Protein AF-A0A939RZF7-F1 (afdb_monomer_lite)

Sequence (317 aa):
MSDSPASQGNGFEPFPWPPVEPTFSAWKAATFGIGAALAGALLLARDLAEGERVHALLTGLLFSCFSLIGFGLIPQRRPRGAFRYINATVMTRAERPTADSWVHLAPTRPARLPLLIAGAEATLALSALVVYIVLVLLGLAPLLNEDTGEGGYLLALVPVALLAVASGWVTALMIGRRIRGGSFGTRPSGVALGETSVTVRVPGRDIEIPWTQIKSVTARRTAVGTDLPGSVLLPRRHRGENLDLIRLALLPGGEVTSREQWLAADGYSVPRDAVYTALRWYHSHPEARWELGRVEGERRIEGWRRRALAAARPTEA

Organism: NCBI:txid1289170

pLDDT: mean 85.49, std 15.55, range [35.38, 97.88]

Foldseek 3Di:
DDDDPPCPDFLQDFQPDDPADQPDELVNLQCQLVVLQVVLVVVLVVCVVVVNNVVSVLSNLVSLLRNLVSNQSRDDDFFQDAFDWDQCPLQDDPPDDDPFGIWGFQFFDARRPSNLVSLVSLLVSLVVLLVQLVCVLVVNHDDPDPPQPNVNSVVVNVVSVVSSVVSVVVSVLNVLRNCLCDPDSHRTAGWIQALFWIWHGDVPDTDTGGLVFFPAKDKDWDFPPDDDPPDPDDDPPPRRDTFTWIKGQTHPDDPDNDRIDIDRLRRGSARSSLVSSLSHVCSVCSVCSVCGSHPNSSVSSVVSSVVSVVVPDPPPD

Secondary structure (DSSP, 8-state):
----TTSSSS-----SSPPPPPSS-HHHHHHHHHHHHHHHHHHHHHHHHTT-HHHHHHHHHHHHHHHHHHHHHSPPPPP-PPPEEEEGGGGS-TTS--S-SEEEEEEBPPPPHHHHHHHHHHHHHHHHHHHHHHHHHTTSS--S-TT--HHHHHHHHHHHHHHHHHHHHHHHHHHHHHHHTT-TTSPPPEEEE-SSEEEEEETTEEEEEEGGGEEEEEEEEEETTTS-TT-----TT-TT-EEEEEEEEE-TTSS---SEEEEETTSBSS-HHHHHHHHHHHHH-GGGGGGTTSHHHHHHHHHHHHHHHHHTS----

Radius of gyration: 24.49 Å; chains: 1; bounding box: 69×41×66 Å

Structure (mmCIF, N/CA/C/O backbone):
data_AF-A0A939RZF7-F1
#
_entry.id   AF-A0A939RZF7-F1
#
loop_
_atom_site.group_PDB
_atom_site.id
_atom_site.type_symbol
_atom_site.label_atom_id
_atom_site.label_alt_id
_atom_site.label_comp_id
_atom_site.label_asym_id
_atom_site.label_entity_id
_atom_site.label_seq_id
_atom_site.pdbx_PDB_ins_code
_atom_site.Cartn_x
_atom_site.Cartn_y
_atom_site.Cartn_z
_atom_site.occupancy
_atom_site.B_iso_or_equiv
_atom_site.auth_seq_id
_atom_site.auth_comp_id
_atom_site.auth_asym_id
_atom_site.auth_atom_id
_atom_site.pdbx_PDB_model_num
ATOM 1 N N . MET A 1 1 ? -37.451 -4.589 3.139 1.00 42.12 1 MET A N 1
ATOM 2 C CA . MET A 1 1 ? -36.128 -4.754 3.777 1.00 42.12 1 MET A CA 1
ATOM 3 C C . MET A 1 1 ? -36.267 -5.902 4.752 1.00 42.12 1 MET A C 1
ATOM 5 O O . MET A 1 1 ? -36.917 -5.737 5.769 1.00 42.12 1 MET A O 1
ATOM 9 N N . SER A 1 2 ? -35.824 -7.091 4.353 1.00 37.19 2 SER A N 1
ATOM 10 C CA . SER A 1 2 ? -35.891 -8.303 5.168 1.00 37.19 2 SER A CA 1
ATOM 11 C C . SER A 1 2 ? -34.668 -8.352 6.076 1.00 37.19 2 SER A C 1
ATOM 13 O O . SER A 1 2 ? -33.543 -8.436 5.575 1.00 37.19 2 SER A O 1
ATOM 15 N N . ASP A 1 3 ? -34.884 -8.289 7.385 1.00 39.41 3 ASP A N 1
ATOM 16 C CA . ASP A 1 3 ? -33.838 -8.508 8.377 1.00 39.41 3 ASP A CA 1
ATOM 17 C C . ASP A 1 3 ? -33.307 -9.934 8.235 1.00 39.41 3 ASP A C 1
ATOM 19 O O . ASP A 1 3 ? -34.002 -10.916 8.488 1.00 39.41 3 ASP A O 1
ATOM 23 N N . SER A 1 4 ? -32.071 -10.049 7.753 1.00 43.19 4 SER A N 1
ATOM 24 C CA . SER A 1 4 ? -31.392 -11.332 7.617 1.00 43.19 4 SER A CA 1
ATOM 25 C C . SER A 1 4 ? -31.040 -11.856 9.020 1.00 43.19 4 SER A C 1
ATOM 27 O O . SER A 1 4 ? -30.268 -11.198 9.726 1.00 43.19 4 SER A O 1
ATOM 29 N N . PRO A 1 5 ? -31.549 -13.030 9.447 1.00 45.41 5 PRO A N 1
ATOM 30 C CA . PRO A 1 5 ? -31.411 -13.553 10.814 1.00 45.41 5 PRO A CA 1
ATOM 31 C C . PRO A 1 5 ? -29.979 -13.981 11.205 1.00 45.41 5 PRO A C 1
ATOM 33 O O . PRO A 1 5 ? -29.761 -14.526 12.283 1.00 45.41 5 PRO A O 1
ATOM 36 N N . ALA A 1 6 ? -28.972 -13.713 10.369 1.00 47.44 6 ALA A N 1
ATOM 37 C CA . ALA A 1 6 ? -27.570 -14.042 10.634 1.00 47.44 6 ALA A CA 1
ATOM 38 C C . ALA A 1 6 ? -26.790 -12.957 11.417 1.00 47.44 6 ALA A C 1
ATOM 40 O O . ALA A 1 6 ? -25.614 -13.163 11.732 1.00 47.44 6 ALA A O 1
ATOM 41 N N . SER A 1 7 ? -27.395 -11.803 11.731 1.00 49.25 7 SER A N 1
ATOM 42 C CA . SER A 1 7 ? -26.676 -10.647 12.301 1.00 49.25 7 SER A CA 1
ATOM 43 C C . SER A 1 7 ? -26.609 -10.589 13.835 1.00 49.25 7 SER A C 1
ATOM 45 O O . SER A 1 7 ? -25.761 -9.876 14.368 1.00 49.25 7 SER A O 1
ATOM 47 N N . GLN A 1 8 ? -27.434 -11.337 14.575 1.00 47.41 8 GLN A N 1
ATOM 48 C CA . GLN A 1 8 ? -27.719 -10.965 15.973 1.00 47.41 8 GLN A CA 1
ATOM 49 C C . GLN A 1 8 ? -26.804 -11.566 17.063 1.00 47.41 8 GLN A C 1
ATOM 51 O O . GLN A 1 8 ? -26.891 -11.146 18.208 1.00 47.41 8 GLN A O 1
ATOM 56 N N . GLY A 1 9 ? -25.879 -12.485 16.757 1.00 58.06 9 GLY A N 1
ATOM 57 C CA . GLY A 1 9 ? -25.125 -13.184 17.819 1.00 58.06 9 GLY A CA 1
ATOM 58 C C . GLY A 1 9 ? -23.786 -12.574 18.271 1.00 58.06 9 GLY A C 1
ATOM 59 O O . GLY A 1 9 ? -23.468 -12.596 19.454 1.00 58.06 9 GLY A O 1
ATOM 60 N N . ASN A 1 10 ? -22.944 -12.078 17.350 1.00 70.62 10 ASN A N 1
ATOM 61 C CA . ASN A 1 10 ? -21.517 -11.824 17.670 1.00 70.62 10 ASN A CA 1
ATOM 62 C C . ASN A 1 10 ? -20.984 -10.475 17.155 1.00 70.62 10 ASN A C 1
ATOM 64 O O . ASN A 1 10 ? -19.773 -10.330 16.971 1.00 70.62 10 ASN A O 1
ATOM 68 N N . GLY A 1 11 ? -21.865 -9.517 16.852 1.00 85.62 11 GLY A N 1
ATOM 69 C CA . GLY A 1 11 ? -21.459 -8.155 16.484 1.00 85.62 11 GLY A CA 1
ATOM 70 C C . GLY A 1 11 ? -20.665 -8.030 15.178 1.00 85.62 11 GLY A C 1
ATOM 71 O O . GLY A 1 11 ? -19.903 -7.085 15.028 1.00 85.62 11 GLY A O 1
ATOM 72 N N . PHE A 1 12 ? -20.800 -8.987 14.250 1.00 92.00 12 PHE A N 1
ATOM 73 C CA . PHE A 1 12 ? -20.177 -8.876 12.930 1.00 92.00 12 PHE A CA 1
ATOM 74 C C . PHE A 1 12 ? -20.985 -7.928 12.044 1.00 92.00 12 PHE A C 1
ATOM 76 O O . PHE A 1 12 ? -22.164 -8.183 11.807 1.00 92.00 12 PHE A O 1
ATOM 83 N N . GLU A 1 13 ? -20.340 -6.889 11.518 1.00 92.19 13 GLU A N 1
ATOM 84 C CA . GLU A 1 13 ? -20.971 -5.902 10.646 1.00 92.19 13 GLU A CA 1
ATOM 85 C C . GLU A 1 13 ? -20.168 -5.767 9.342 1.00 92.19 13 GLU A C 1
ATOM 87 O O . GLU A 1 13 ? -19.070 -5.192 9.348 1.00 92.19 13 GLU A O 1
ATOM 92 N N . PRO A 1 14 ? -20.664 -6.319 8.216 1.00 91.81 14 PRO A N 1
ATOM 93 C CA . PRO A 1 14 ? -19.942 -6.260 6.954 1.00 91.81 14 PRO A CA 1
ATOM 94 C C . PRO A 1 14 ? -19.788 -4.813 6.484 1.00 91.81 14 PRO A C 1
ATOM 96 O O . PRO A 1 14 ? -20.586 -3.935 6.823 1.00 91.81 14 PRO A O 1
ATOM 99 N N . PHE A 1 15 ? -18.767 -4.556 5.666 1.00 91.62 15 PHE A N 1
ATOM 100 C CA . PHE A 1 15 ? -18.642 -3.254 5.029 1.00 91.62 15 PHE A CA 1
ATOM 101 C C . PHE A 1 15 ? -19.879 -3.015 4.140 1.00 91.62 15 PHE A C 1
ATOM 103 O O . PHE A 1 15 ? -20.269 -3.917 3.395 1.00 91.62 15 PHE A O 1
ATOM 110 N N . PRO A 1 16 ? -20.521 -1.832 4.193 1.00 90.62 16 PRO A N 1
ATOM 111 C CA . PRO A 1 16 ? -21.881 -1.651 3.672 1.00 90.62 16 PRO A CA 1
ATOM 112 C C . PRO A 1 16 ? -21.988 -1.699 2.146 1.00 90.62 16 PRO A C 1
ATOM 114 O O . PRO A 1 16 ? -23.091 -1.708 1.606 1.00 90.62 16 PRO A O 1
ATOM 117 N N . TRP A 1 17 ? -20.861 -1.725 1.439 1.00 87.12 17 TRP A N 1
ATOM 118 C CA . TRP A 1 17 ? -20.837 -1.822 -0.011 1.00 87.12 17 TRP A CA 1
ATOM 119 C C . TRP A 1 17 ? -20.107 -3.079 -0.472 1.00 87.12 17 TRP A C 1
ATOM 121 O O . TRP A 1 17 ? -19.157 -3.509 0.189 1.00 87.12 17 TRP A O 1
ATOM 131 N N . PRO A 1 18 ? -20.475 -3.639 -1.639 1.00 82.69 18 PRO A N 1
ATOM 132 C CA . PRO A 1 18 ? -19.692 -4.693 -2.265 1.00 82.69 18 PRO A CA 1
ATOM 133 C C . PRO A 1 18 ? -18.304 -4.168 -2.668 1.00 82.69 18 PRO A C 1
ATOM 135 O O . PRO A 1 18 ? -18.130 -2.950 -2.833 1.00 82.69 18 PRO A O 1
ATOM 138 N N . PRO A 1 19 ? -17.299 -5.054 -2.807 1.00 77.38 19 PRO A N 1
ATOM 139 C CA . PRO A 1 19 ? -15.977 -4.672 -3.290 1.00 77.38 19 PRO A CA 1
ATOM 140 C C . PRO A 1 19 ? -16.086 -3.964 -4.626 1.00 77.38 19 PRO A C 1
ATOM 142 O O . PRO A 1 19 ? -16.808 -4.432 -5.503 1.00 77.38 19 PRO A O 1
ATOM 145 N N . VAL A 1 20 ? -15.392 -2.834 -4.765 1.00 73.00 20 VAL A N 1
ATOM 146 C CA . VAL A 1 20 ? -15.320 -2.139 -6.048 1.00 73.00 20 VAL A CA 1
ATOM 147 C C . VAL A 1 20 ? -14.671 -3.090 -7.041 1.00 73.00 20 VAL A C 1
ATOM 149 O O . VAL A 1 20 ? -13.574 -3.604 -6.798 1.00 73.00 20 VAL A O 1
ATOM 152 N N . GLU A 1 21 ? -15.383 -3.373 -8.130 1.00 71.00 21 GLU A N 1
ATOM 153 C CA . GLU A 1 21 ? -14.803 -4.152 -9.208 1.00 71.00 21 GLU A CA 1
ATOM 154 C C . GLU A 1 21 ? -13.593 -3.395 -9.755 1.00 71.00 21 GLU A C 1
ATOM 156 O O . GLU A 1 21 ? -13.658 -2.181 -9.965 1.00 71.00 21 GLU A O 1
ATOM 161 N N . PRO A 1 22 ? -12.460 -4.081 -9.943 1.00 68.50 22 PRO A N 1
ATOM 162 C CA . PRO A 1 22 ? -11.272 -3.438 -10.467 1.00 68.50 22 PRO A CA 1
ATOM 163 C C . PRO A 1 22 ? -11.578 -2.845 -11.847 1.00 68.50 22 PRO A C 1
ATOM 165 O O . PRO A 1 22 ? -12.074 -3.543 -12.731 1.00 68.50 22 PRO A O 1
ATOM 168 N N . THR A 1 23 ? -11.228 -1.571 -12.042 1.00 67.19 23 THR A N 1
ATOM 169 C CA . THR A 1 23 ? -11.356 -0.852 -13.325 1.00 67.19 23 THR A CA 1
ATOM 170 C C . THR A 1 23 ? -10.669 -1.603 -14.466 1.00 67.19 23 THR A C 1
ATOM 172 O O . THR A 1 23 ? -11.170 -1.657 -15.591 1.00 67.19 23 THR A O 1
ATOM 175 N N . PHE A 1 24 ? -9.550 -2.256 -14.152 1.00 71.38 24 PHE A N 1
ATOM 176 C CA . PHE A 1 24 ? -8.865 -3.186 -15.034 1.00 71.38 24 PHE A CA 1
ATOM 177 C C . PHE A 1 24 ? -9.242 -4.632 -14.699 1.00 71.38 24 PHE A C 1
ATOM 179 O O . PHE A 1 24 ? -8.790 -5.206 -13.707 1.00 71.38 24 PHE A O 1
ATOM 186 N N . SER A 1 25 ? -10.047 -5.257 -15.559 1.00 85.19 25 SER A N 1
ATOM 187 C CA . SER A 1 25 ? -10.322 -6.691 -15.454 1.00 85.19 25 SER A CA 1
ATOM 188 C C . SER A 1 25 ? -9.017 -7.493 -15.523 1.00 85.19 25 SER A C 1
ATOM 190 O O . SER A 1 25 ? -8.136 -7.166 -16.323 1.00 85.19 25 SER A O 1
ATOM 192 N N . ALA A 1 26 ? -8.923 -8.576 -14.749 1.00 87.44 26 ALA A N 1
ATOM 193 C CA . ALA A 1 26 ? -7.730 -9.424 -14.698 1.00 87.44 26 ALA A CA 1
ATOM 194 C C . ALA A 1 26 ? -7.281 -9.919 -16.080 1.00 87.44 26 ALA A C 1
ATOM 196 O O . ALA A 1 26 ? -6.085 -9.931 -16.358 1.00 87.44 26 ALA A O 1
ATOM 197 N N . TRP A 1 27 ? -8.234 -10.263 -16.953 1.00 90.69 27 TRP A N 1
ATOM 198 C CA . TRP A 1 27 ? -7.927 -10.719 -18.304 1.00 90.69 27 TRP A CA 1
ATOM 199 C C . TRP A 1 27 ? -7.288 -9.609 -19.146 1.00 90.69 27 TRP A C 1
ATOM 201 O O . TRP A 1 27 ? -6.248 -9.866 -19.728 1.00 90.69 27 TRP A O 1
ATOM 211 N N . LYS A 1 28 ? -7.810 -8.369 -19.130 1.00 91.81 28 LYS A N 1
ATOM 212 C CA . LYS A 1 28 ? -7.203 -7.226 -19.850 1.00 91.81 28 LYS A CA 1
ATOM 213 C C . LYS A 1 28 ? -5.772 -6.948 -19.395 1.00 91.81 28 LYS A C 1
ATOM 215 O O . LYS A 1 28 ? -4.898 -6.706 -20.220 1.00 91.81 28 LYS A O 1
ATOM 220 N N . ALA A 1 29 ? -5.535 -6.977 -18.082 1.00 91.00 29 ALA A N 1
ATOM 221 C CA . ALA A 1 29 ? -4.201 -6.782 -17.513 1.00 91.00 29 ALA A CA 1
ATOM 222 C C . ALA A 1 29 ? -3.238 -7.897 -17.957 1.00 91.00 29 ALA A C 1
ATOM 224 O O . ALA A 1 29 ? -2.112 -7.620 -18.367 1.00 91.00 29 ALA A O 1
ATOM 225 N N . ALA A 1 30 ? -3.704 -9.150 -17.934 1.00 93.31 30 ALA A N 1
ATOM 226 C CA . ALA A 1 30 ? -2.929 -10.301 -18.379 1.00 93.31 30 ALA A CA 1
ATOM 227 C C . ALA A 1 30 ? -2.656 -10.273 -19.890 1.00 93.31 30 ALA A C 1
ATOM 229 O O . ALA A 1 30 ? -1.515 -10.469 -20.291 1.00 93.31 30 ALA A O 1
ATOM 230 N N . THR A 1 31 ? -3.654 -9.980 -20.730 1.00 95.19 31 THR A N 1
ATOM 231 C CA . THR A 1 31 ? -3.477 -9.885 -22.187 1.00 95.19 31 THR A CA 1
ATOM 232 C C . THR A 1 31 ? -2.539 -8.748 -22.562 1.00 95.19 31 THR A C 1
ATOM 234 O O . THR A 1 31 ? -1.723 -8.921 -23.458 1.00 95.19 31 THR A O 1
ATOM 237 N N . PHE A 1 32 ? -2.607 -7.611 -21.861 1.00 95.31 32 PHE A N 1
ATOM 238 C CA . PHE A 1 32 ? -1.656 -6.517 -22.052 1.00 95.31 32 PHE A CA 1
ATOM 239 C C . PHE A 1 32 ? -0.234 -6.942 -21.669 1.00 95.31 32 PHE A C 1
ATOM 241 O O . PHE A 1 32 ? 0.685 -6.761 -22.462 1.00 95.31 32 PHE A O 1
ATOM 248 N N . GLY A 1 33 ? -0.056 -7.566 -20.497 1.00 94.94 33 GLY A N 1
ATOM 249 C CA . GLY A 1 33 ? 1.253 -8.043 -20.047 1.00 94.94 33 GLY A CA 1
ATOM 250 C C . GLY A 1 33 ? 1.871 -9.079 -20.995 1.00 94.94 33 GLY A C 1
ATOM 251 O O . GLY A 1 33 ? 3.017 -8.939 -21.412 1.00 94.94 33 GLY A O 1
ATOM 252 N N . ILE A 1 34 ? 1.083 -10.079 -21.402 1.00 97.31 34 ILE A N 1
ATOM 253 C CA . ILE A 1 34 ? 1.494 -11.118 -22.359 1.00 97.31 34 ILE A CA 1
ATOM 254 C C . ILE A 1 34 ? 1.791 -10.506 -23.731 1.00 97.31 34 ILE A C 1
ATOM 256 O O . ILE A 1 34 ? 2.821 -10.815 -24.322 1.00 97.31 34 ILE A O 1
ATOM 260 N N . GLY A 1 35 ? 0.922 -9.623 -24.228 1.00 97.25 35 GLY A N 1
ATOM 261 C CA . GLY A 1 35 ? 1.113 -8.950 -25.511 1.00 97.25 35 GLY A CA 1
ATOM 262 C C . GLY A 1 35 ? 2.397 -8.122 -25.545 1.00 97.25 35 GLY A C 1
ATOM 263 O O . GLY A 1 35 ? 3.166 -8.239 -26.494 1.00 97.25 35 GLY A O 1
ATOM 264 N N . ALA A 1 36 ? 2.675 -7.357 -24.484 1.00 95.81 36 ALA A N 1
ATOM 265 C CA . ALA A 1 36 ? 3.922 -6.608 -24.347 1.00 95.81 36 ALA A CA 1
ATOM 266 C C . ALA A 1 36 ? 5.146 -7.537 -24.310 1.00 95.81 36 ALA A C 1
ATOM 268 O O . ALA A 1 36 ? 6.127 -7.276 -24.999 1.00 95.81 36 ALA A O 1
ATOM 269 N N . ALA A 1 37 ? 5.079 -8.652 -23.576 1.00 96.81 37 ALA A N 1
ATOM 270 C CA . ALA A 1 37 ? 6.169 -9.626 -23.528 1.00 96.81 37 ALA A CA 1
ATOM 271 C C . ALA A 1 37 ? 6.457 -10.260 -24.901 1.00 96.81 37 ALA A C 1
ATOM 273 O O . ALA A 1 37 ? 7.616 -10.369 -25.294 1.00 96.81 37 ALA A O 1
ATOM 274 N N . LEU A 1 38 ? 5.413 -10.654 -25.639 1.00 97.81 38 LEU A N 1
ATOM 275 C CA . LEU A 1 38 ? 5.549 -11.255 -26.969 1.00 97.81 38 LEU A CA 1
ATOM 276 C C . LEU A 1 38 ? 6.084 -10.252 -27.996 1.00 97.81 38 LEU A C 1
ATOM 278 O O . LEU A 1 38 ? 7.000 -10.583 -28.744 1.00 97.81 38 LEU A O 1
ATOM 282 N N . ALA A 1 39 ? 5.553 -9.026 -28.006 1.00 97.00 39 ALA A N 1
ATOM 283 C CA . ALA A 1 39 ? 6.045 -7.960 -28.875 1.00 97.00 39 ALA A CA 1
ATOM 284 C C . ALA A 1 39 ? 7.517 -7.636 -28.580 1.00 97.00 39 ALA A C 1
ATOM 286 O O . ALA A 1 39 ? 8.326 -7.569 -29.502 1.00 97.00 39 ALA A O 1
ATOM 287 N N . GLY A 1 40 ? 7.876 -7.529 -27.298 1.00 95.88 40 GLY A N 1
ATOM 288 C CA . GLY A 1 40 ? 9.255 -7.324 -26.865 1.00 95.88 40 GLY A CA 1
ATOM 289 C C . GLY A 1 40 ? 10.190 -8.440 -27.309 1.00 95.88 40 GLY A C 1
ATOM 290 O O . GLY A 1 40 ? 11.254 -8.152 -27.837 1.00 95.88 40 GLY A O 1
ATOM 291 N N . ALA A 1 41 ? 9.789 -9.704 -27.154 1.00 96.88 41 ALA A N 1
ATOM 292 C CA . ALA A 1 41 ? 10.599 -10.846 -27.578 1.00 96.88 41 ALA A CA 1
ATOM 293 C C . ALA A 1 41 ? 10.832 -10.871 -29.099 1.00 96.88 41 ALA A C 1
ATOM 295 O O . ALA A 1 41 ? 11.942 -11.158 -29.541 1.00 96.88 41 ALA A O 1
ATOM 296 N N . LEU A 1 42 ? 9.803 -10.549 -29.892 1.00 97.75 42 LEU A N 1
ATOM 297 C CA . LEU A 1 42 ? 9.899 -10.491 -31.353 1.00 97.75 42 LEU A CA 1
ATOM 298 C C . LEU A 1 42 ? 10.823 -9.363 -31.823 1.00 97.75 42 LEU A C 1
ATOM 300 O O . LEU A 1 42 ? 11.686 -9.601 -32.664 1.00 97.75 42 LEU A O 1
ATOM 304 N N . LEU A 1 43 ? 10.660 -8.156 -31.274 1.00 96.12 43 LEU A N 1
ATOM 305 C CA . LEU A 1 43 ? 11.491 -7.007 -31.638 1.00 96.12 43 LEU A CA 1
ATOM 306 C C . LEU A 1 43 ? 12.934 -7.188 -31.154 1.00 96.12 43 LEU A C 1
ATOM 308 O O . LEU A 1 43 ? 13.854 -7.021 -31.939 1.00 96.12 43 LEU A O 1
ATOM 312 N N . LEU A 1 44 ? 13.139 -7.669 -29.925 1.00 95.56 44 LEU A N 1
ATOM 313 C CA . LEU A 1 44 ? 14.464 -8.021 -29.408 1.00 95.56 44 LEU A CA 1
ATOM 314 C C . LEU A 1 44 ? 15.189 -9.016 -30.328 1.00 95.56 44 LEU A C 1
ATOM 316 O O . LEU A 1 44 ? 16.366 -8.837 -30.626 1.00 95.56 44 LEU A O 1
ATOM 320 N N . ALA A 1 45 ? 14.504 -10.076 -30.772 1.00 96.31 45 ALA A N 1
ATOM 321 C CA . ALA A 1 45 ? 15.089 -11.072 -31.668 1.00 96.31 45 ALA A CA 1
ATOM 322 C C . ALA A 1 45 ? 15.444 -10.481 -33.039 1.00 96.31 45 ALA A C 1
ATOM 324 O O . ALA A 1 45 ? 16.488 -10.824 -33.594 1.00 96.31 45 ALA A O 1
ATOM 325 N N . ARG A 1 46 ? 14.600 -9.583 -33.562 1.00 97.06 46 ARG A N 1
ATOM 326 C CA . ARG A 1 46 ? 14.862 -8.848 -34.800 1.00 97.06 46 ARG A CA 1
ATOM 327 C C . ARG A 1 46 ? 16.102 -7.960 -34.666 1.00 97.06 46 ARG A C 1
ATOM 329 O O . ARG A 1 46 ? 17.028 -8.120 -35.453 1.00 97.06 46 ARG A O 1
ATOM 336 N N . ASP A 1 47 ? 16.152 -7.111 -33.646 1.00 94.44 47 ASP A N 1
ATOM 337 C CA . ASP A 1 47 ? 17.256 -6.174 -33.411 1.00 94.44 47 ASP A CA 1
ATOM 338 C C . ASP A 1 47 ? 18.586 -6.928 -33.210 1.00 94.44 47 ASP A C 1
ATOM 340 O O . ASP A 1 47 ? 19.636 -6.540 -33.723 1.00 94.44 47 ASP A O 1
ATOM 344 N N . LEU A 1 48 ? 18.551 -8.069 -32.507 1.00 95.19 48 LEU A N 1
ATOM 345 C CA . LEU A 1 48 ? 19.719 -8.942 -32.355 1.00 95.19 48 LEU A CA 1
ATOM 346 C C . LEU A 1 48 ? 20.162 -9.576 -33.680 1.00 95.19 48 LEU A C 1
ATOM 348 O O . LEU A 1 48 ? 21.367 -9.717 -33.895 1.00 95.19 48 LEU A O 1
ATOM 352 N N . ALA A 1 49 ? 19.223 -9.958 -34.550 1.00 96.38 49 ALA A N 1
ATOM 353 C CA . ALA A 1 49 ? 19.527 -10.511 -35.869 1.00 96.38 49 ALA A CA 1
ATOM 354 C C . ALA A 1 49 ? 20.130 -9.458 -36.816 1.00 96.38 49 ALA A C 1
ATOM 356 O O . ALA A 1 49 ? 20.984 -9.794 -37.633 1.00 96.38 49 ALA A O 1
ATOM 357 N N . GLU A 1 50 ? 19.735 -8.192 -36.663 1.00 94.88 50 GLU A N 1
ATOM 358 C CA . GLU A 1 50 ? 20.288 -7.036 -37.383 1.00 94.88 50 GLU A CA 1
ATOM 359 C C . GLU A 1 50 ? 21.636 -6.562 -36.786 1.00 94.88 50 GLU A C 1
ATOM 361 O O . GLU A 1 50 ? 22.337 -5.745 -37.377 1.00 94.88 50 GLU A O 1
ATOM 366 N N . GLY A 1 51 ? 22.061 -7.126 -35.646 1.00 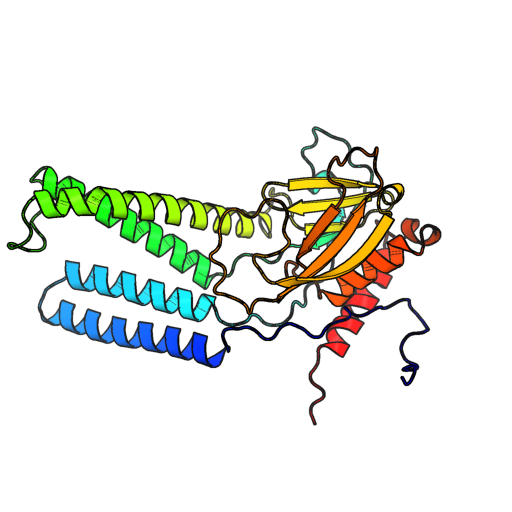92.19 51 GLY A N 1
ATOM 367 C CA . GLY A 1 51 ? 23.320 -6.790 -34.970 1.00 92.19 51 GLY A CA 1
ATOM 368 C C . GLY A 1 51 ? 23.240 -5.551 -34.070 1.00 92.19 51 GLY A C 1
ATOM 369 O O . GLY A 1 51 ? 24.239 -5.171 -33.451 1.00 92.19 51 GLY A O 1
ATOM 370 N N . GLU A 1 52 ? 22.056 -4.959 -33.920 1.00 90.50 52 GLU A N 1
ATOM 371 C CA . GLU A 1 52 ? 21.790 -3.734 -33.167 1.00 90.50 52 GLU A CA 1
ATOM 372 C C . GLU A 1 52 ? 21.653 -3.996 -31.658 1.00 90.50 52 GLU A C 1
ATOM 374 O O . GLU A 1 52 ? 20.610 -3.798 -31.037 1.00 90.50 52 GLU A O 1
ATOM 379 N N . ARG A 1 53 ? 22.734 -4.448 -31.015 1.00 89.62 53 ARG A N 1
ATOM 380 C CA . ARG A 1 53 ? 22.708 -4.900 -29.606 1.00 89.62 53 ARG A CA 1
ATOM 381 C C . ARG A 1 53 ? 22.182 -3.855 -28.614 1.00 89.62 53 ARG A C 1
ATOM 383 O O . ARG A 1 53 ? 21.543 -4.220 -27.630 1.00 89.62 53 ARG A O 1
ATOM 390 N N . VAL A 1 54 ? 22.478 -2.574 -28.843 1.00 84.69 54 VAL A N 1
ATOM 391 C CA . VAL A 1 54 ? 22.018 -1.478 -27.972 1.00 84.69 54 VAL A CA 1
ATOM 392 C C . VAL A 1 54 ? 20.518 -1.253 -28.143 1.00 84.69 54 VAL A C 1
ATOM 394 O O . VAL A 1 54 ? 19.814 -1.139 -27.140 1.00 84.69 54 VAL A O 1
ATOM 397 N N . HIS A 1 55 ? 20.026 -1.244 -29.388 1.00 83.56 55 HIS A N 1
ATOM 398 C CA . HIS A 1 55 ? 18.599 -1.115 -29.675 1.00 83.56 55 HIS A CA 1
ATOM 399 C C . HIS A 1 55 ? 17.827 -2.291 -29.074 1.00 83.56 55 HIS A C 1
ATOM 401 O O . HIS A 1 55 ? 16.921 -2.080 -28.271 1.00 83.56 55 HIS A O 1
ATOM 407 N N . ALA A 1 56 ? 18.319 -3.511 -29.305 1.00 89.19 56 ALA A N 1
ATOM 408 C CA . ALA A 1 56 ? 17.787 -4.734 -28.722 1.00 89.19 56 ALA A CA 1
ATOM 409 C C . ALA A 1 56 ? 17.637 -4.629 -27.193 1.00 89.19 56 ALA A C 1
ATOM 411 O O . ALA A 1 56 ? 16.566 -4.891 -26.645 1.00 89.19 56 ALA A O 1
ATOM 412 N N . LEU A 1 57 ? 18.689 -4.204 -26.482 1.00 90.31 57 LEU A N 1
ATOM 413 C CA . LEU A 1 57 ? 18.652 -4.068 -25.024 1.00 90.31 57 LEU A CA 1
ATOM 414 C C . LEU A 1 57 ? 17.584 -3.063 -24.559 1.00 90.31 57 LEU A C 1
ATOM 416 O O . LEU A 1 57 ? 16.836 -3.360 -23.627 1.00 90.31 57 LEU A O 1
ATOM 420 N N . LEU A 1 58 ? 17.503 -1.893 -25.200 1.00 88.44 58 LEU A N 1
ATOM 421 C CA . LEU A 1 58 ? 16.522 -0.857 -24.861 1.00 88.44 58 LEU A CA 1
ATOM 422 C C . LEU A 1 58 ? 15.088 -1.325 -25.133 1.00 88.44 58 LEU A C 1
ATOM 424 O O . LEU A 1 58 ? 14.219 -1.164 -24.273 1.00 88.44 58 LEU A O 1
ATOM 428 N N . THR A 1 59 ? 14.859 -1.954 -26.286 1.00 89.75 59 THR A N 1
ATOM 429 C CA . THR A 1 59 ? 13.586 -2.575 -26.659 1.00 89.75 59 THR A CA 1
ATOM 430 C C . THR A 1 59 ? 13.184 -3.622 -25.622 1.00 89.75 59 THR A C 1
ATOM 432 O O . THR A 1 59 ? 12.080 -3.571 -25.075 1.00 89.75 59 THR A O 1
ATOM 435 N N . GLY A 1 60 ? 14.103 -4.527 -25.278 1.00 93.25 60 GLY A N 1
ATOM 436 C CA . GLY A 1 60 ? 13.894 -5.559 -24.267 1.00 93.25 60 GLY A CA 1
ATOM 437 C C . GLY A 1 60 ? 13.447 -4.980 -22.925 1.00 93.25 60 GLY A C 1
ATOM 438 O O . GLY A 1 60 ? 12.399 -5.384 -22.426 1.00 93.25 60 GLY A O 1
ATOM 439 N N . LEU A 1 61 ? 14.194 -4.002 -22.393 1.00 93.25 61 LEU A N 1
ATOM 440 C CA . LEU A 1 61 ? 13.916 -3.330 -21.112 1.00 93.25 61 LEU A CA 1
ATOM 441 C C . LEU A 1 61 ? 12.582 -2.563 -21.101 1.00 93.25 61 LEU A C 1
ATOM 443 O O . LEU A 1 61 ? 11.886 -2.497 -20.085 1.00 93.25 61 LEU A O 1
ATOM 447 N N . LEU A 1 62 ? 12.211 -1.945 -22.223 1.00 92.62 62 LEU A N 1
ATOM 448 C CA . LEU A 1 62 ? 10.953 -1.213 -22.330 1.00 92.62 62 LEU A CA 1
ATOM 449 C C . LEU A 1 62 ? 9.754 -2.170 -22.280 1.00 92.62 62 LEU A C 1
ATOM 451 O O . LEU A 1 62 ? 8.801 -1.955 -21.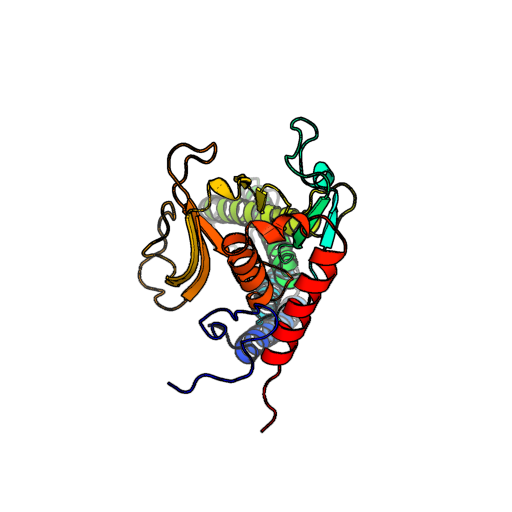524 1.00 92.62 62 LEU A O 1
ATOM 455 N N . PHE A 1 63 ? 9.798 -3.242 -23.073 1.00 95.81 63 PHE A N 1
ATOM 456 C CA . PHE A 1 63 ? 8.700 -4.201 -23.154 1.00 95.81 63 PHE A CA 1
ATOM 457 C C . PHE A 1 63 ? 8.599 -5.106 -21.921 1.00 95.81 63 PHE A C 1
ATOM 459 O O . PHE A 1 63 ? 7.481 -5.447 -21.522 1.00 95.81 63 PHE A O 1
ATOM 466 N N . SER A 1 64 ? 9.713 -5.450 -21.267 1.00 96.06 64 SER A N 1
ATOM 467 C CA . SER A 1 64 ? 9.694 -6.105 -19.951 1.00 96.06 64 SER A CA 1
ATOM 468 C C . SER A 1 64 ? 9.037 -5.208 -18.900 1.00 96.06 64 SER A C 1
ATOM 470 O O . SER A 1 64 ? 8.156 -5.679 -18.177 1.00 96.06 64 SER A O 1
ATOM 472 N N . CYS A 1 65 ? 9.353 -3.909 -18.879 1.00 94.75 65 CYS A N 1
ATOM 473 C CA . CYS A 1 65 ? 8.717 -2.952 -17.979 1.00 94.75 65 CYS A CA 1
ATOM 474 C C . CYS A 1 65 ? 7.198 -2.875 -18.218 1.00 94.75 65 CYS A C 1
ATOM 476 O O . CYS A 1 65 ? 6.414 -3.036 -17.277 1.00 94.75 65 CYS A O 1
ATOM 478 N N . PHE A 1 66 ? 6.747 -2.730 -19.472 1.00 94.56 66 PHE A N 1
ATOM 479 C CA . PHE A 1 66 ? 5.313 -2.744 -19.796 1.00 94.56 66 PHE A CA 1
ATOM 480 C C . PHE A 1 66 ? 4.634 -4.065 -19.431 1.00 94.56 66 PHE A C 1
ATOM 482 O O . PHE A 1 66 ? 3.532 -4.060 -18.873 1.00 94.56 66 PHE A O 1
ATOM 489 N N . SER A 1 67 ? 5.299 -5.190 -19.685 1.00 96.31 67 SER A N 1
ATOM 490 C CA . SER A 1 67 ? 4.820 -6.516 -19.303 1.00 96.31 67 SER A CA 1
ATOM 491 C C . SER A 1 67 ? 4.606 -6.620 -17.789 1.00 96.31 67 SER A C 1
ATOM 493 O O . SER A 1 67 ? 3.514 -6.967 -17.324 1.00 96.31 67 SER A O 1
ATOM 495 N N . LEU A 1 68 ? 5.607 -6.224 -16.999 1.00 95.69 68 LEU A N 1
ATOM 496 C CA . LEU A 1 68 ? 5.554 -6.229 -15.539 1.00 95.69 68 LEU A CA 1
ATOM 497 C C . LEU A 1 68 ? 4.523 -5.245 -14.977 1.00 95.69 68 LEU A C 1
ATOM 499 O O . LEU A 1 68 ? 3.879 -5.562 -13.972 1.00 95.69 68 LEU A O 1
ATOM 503 N N . ILE A 1 69 ? 4.314 -4.092 -15.620 1.00 93.00 69 ILE A N 1
ATOM 504 C CA . ILE A 1 69 ? 3.208 -3.179 -15.298 1.00 93.00 69 ILE A CA 1
ATOM 505 C C . ILE A 1 69 ? 1.873 -3.889 -15.534 1.00 93.00 69 ILE A C 1
ATOM 507 O O . ILE A 1 69 ? 1.040 -3.915 -14.629 1.00 93.00 69 ILE A O 1
ATOM 511 N N . GLY A 1 70 ? 1.691 -4.539 -16.686 1.00 92.06 70 GLY A N 1
ATOM 512 C CA . GLY A 1 70 ? 0.497 -5.324 -17.005 1.00 92.06 70 GLY A CA 1
ATOM 513 C C . GLY A 1 70 ? 0.177 -6.377 -15.948 1.00 92.06 70 GLY A C 1
ATOM 514 O O . GLY A 1 70 ? -0.897 -6.358 -15.343 1.00 92.06 70 GLY A O 1
ATOM 515 N N . PHE A 1 71 ? 1.143 -7.241 -15.630 1.00 92.44 71 PHE A N 1
ATOM 516 C CA . PHE A 1 71 ? 0.996 -8.234 -14.559 1.00 92.44 71 PHE A CA 1
ATOM 517 C C . PHE A 1 71 ? 0.798 -7.593 -13.184 1.00 92.44 71 PHE A C 1
ATOM 519 O O . PHE A 1 71 ? 0.054 -8.095 -12.340 1.00 92.44 71 PHE A O 1
ATOM 526 N N . GLY A 1 72 ? 1.446 -6.457 -12.956 1.00 89.50 72 GLY A N 1
ATOM 527 C CA . GLY A 1 72 ? 1.324 -5.661 -11.753 1.00 89.50 72 GLY A CA 1
ATOM 528 C C . GLY A 1 72 ? -0.066 -5.066 -11.554 1.00 89.50 72 GLY A C 1
ATOM 529 O O . GLY A 1 72 ? -0.482 -4.904 -10.407 1.00 89.50 72 GLY A O 1
ATOM 530 N N . LEU A 1 73 ? -0.809 -4.798 -12.628 1.00 89.44 73 LEU A N 1
ATOM 531 C CA . LEU A 1 73 ? -2.176 -4.276 -12.592 1.00 89.44 73 LEU A CA 1
ATOM 532 C C . LEU A 1 73 ? -3.233 -5.357 -12.348 1.00 89.44 73 LEU A C 1
ATOM 534 O O . LEU A 1 73 ? -4.340 -5.008 -11.934 1.00 89.44 73 LEU A O 1
ATOM 538 N N . ILE A 1 74 ? -2.896 -6.648 -12.490 1.00 88.44 74 ILE A N 1
ATOM 539 C CA . ILE A 1 74 ? -3.833 -7.750 -12.231 1.00 88.44 74 ILE A CA 1
ATOM 540 C C . ILE A 1 74 ? -4.463 -7.585 -10.835 1.00 88.44 74 ILE A C 1
ATOM 542 O O . ILE A 1 74 ? -3.742 -7.474 -9.832 1.00 88.44 74 ILE A O 1
ATOM 546 N N . PRO A 1 75 ? -5.807 -7.567 -10.741 1.00 82.19 75 PRO A N 1
ATOM 547 C CA . PRO A 1 75 ? -6.513 -7.463 -9.476 1.00 82.19 75 PRO A CA 1
ATOM 548 C C . PRO A 1 75 ? -6.061 -8.565 -8.535 1.00 82.19 75 PRO A C 1
ATOM 550 O O . PRO A 1 75 ? -6.114 -9.756 -8.850 1.00 82.19 75 PRO A O 1
ATOM 553 N N . GLN A 1 76 ? -5.585 -8.176 -7.359 1.00 77.38 76 GLN A N 1
ATOM 554 C CA . GLN A 1 76 ? -5.131 -9.172 -6.412 1.00 77.38 76 GLN A CA 1
ATOM 555 C C . GLN A 1 76 ? -6.328 -9.879 -5.785 1.00 77.38 76 GLN A C 1
ATOM 557 O O . GLN A 1 76 ? -7.364 -9.270 -5.515 1.00 77.38 76 GLN A O 1
ATOM 562 N N . ARG A 1 77 ? -6.139 -11.161 -5.460 1.00 80.00 77 ARG A N 1
ATOM 563 C CA . ARG A 1 77 ? -7.105 -11.919 -4.662 1.00 80.00 77 ARG A CA 1
ATOM 564 C C . ARG A 1 77 ? -7.465 -11.138 -3.395 1.00 80.00 77 ARG A C 1
ATOM 566 O O . ARG A 1 77 ? -6.605 -10.449 -2.822 1.00 80.00 77 ARG A O 1
ATOM 573 N N . ARG A 1 78 ? -8.727 -11.269 -2.973 1.00 82.50 78 ARG A N 1
ATOM 574 C CA . ARG A 1 78 ? -9.240 -10.672 -1.734 1.00 82.50 78 ARG A CA 1
ATOM 575 C C . ARG A 1 78 ? -8.282 -10.985 -0.572 1.00 82.50 78 ARG A C 1
ATOM 577 O O . ARG A 1 78 ? -7.760 -12.105 -0.526 1.00 82.50 78 ARG A O 1
ATOM 584 N N . PRO A 1 79 ? -7.998 -10.016 0.314 1.00 87.19 79 PRO A N 1
ATOM 585 C CA . PRO A 1 79 ? -7.106 -10.230 1.447 1.00 87.19 79 PRO A CA 1
ATOM 586 C C . PRO A 1 79 ? -7.589 -11.401 2.313 1.00 87.19 79 PRO A C 1
ATOM 588 O O . PRO A 1 79 ? -8.786 -11.576 2.526 1.00 87.19 79 PRO A O 1
ATOM 591 N N . ARG A 1 80 ? -6.646 -12.230 2.777 1.00 90.75 80 ARG A N 1
ATOM 592 C CA . ARG A 1 80 ? -6.910 -13.409 3.627 1.00 90.75 80 ARG A CA 1
ATOM 593 C C . ARG A 1 80 ? -6.064 -13.449 4.897 1.00 90.75 80 ARG A C 1
ATOM 595 O O . ARG A 1 80 ? -6.181 -14.400 5.667 1.00 90.75 80 ARG A O 1
ATOM 602 N N . GLY A 1 81 ? -5.210 -12.449 5.094 1.00 92.38 81 GLY A N 1
ATOM 603 C CA . GLY A 1 81 ? -4.340 -12.348 6.258 1.00 92.38 81 GLY A CA 1
ATOM 604 C C . GLY A 1 81 ? -5.138 -12.209 7.549 1.00 92.38 81 GLY A C 1
ATOM 605 O O . GLY A 1 81 ? -6.314 -11.841 7.531 1.00 92.38 81 GLY A O 1
ATOM 606 N N . ALA A 1 82 ? -4.488 -12.534 8.660 1.00 94.81 82 ALA A N 1
ATOM 607 C CA . ALA A 1 82 ? -5.027 -12.368 10.001 1.00 94.81 82 ALA A CA 1
ATOM 608 C C . ALA A 1 82 ? -4.501 -11.086 10.649 1.00 94.81 82 ALA A C 1
ATOM 610 O O . ALA A 1 82 ? -3.491 -10.520 10.215 1.00 94.81 82 ALA A O 1
ATOM 611 N N . PHE A 1 83 ? -5.197 -10.636 11.689 1.00 95.94 83 PHE A N 1
ATOM 612 C CA . PHE A 1 83 ? -4.629 -9.645 12.590 1.00 95.94 83 PHE A CA 1
ATOM 613 C C . PHE A 1 83 ? -3.423 -10.268 13.291 1.00 95.94 83 PHE A C 1
ATOM 615 O O . PHE A 1 83 ? -3.426 -11.452 13.618 1.00 95.94 83 PHE A O 1
ATOM 622 N N . ARG A 1 84 ? -2.373 -9.479 13.494 1.00 94.75 84 ARG A N 1
ATOM 623 C CA . ARG A 1 84 ? -1.172 -9.906 14.205 1.00 94.75 84 ARG A CA 1
ATOM 624 C C . ARG A 1 84 ? -1.256 -9.402 15.634 1.00 94.75 84 ARG A C 1
ATOM 626 O O . ARG A 1 84 ? -1.333 -8.194 15.839 1.00 94.75 84 ARG A O 1
ATOM 633 N N . TYR A 1 85 ? -1.213 -10.311 16.595 1.00 95.19 85 TYR A N 1
ATOM 634 C CA . TYR A 1 85 ? -1.055 -9.961 17.997 1.00 95.19 85 TYR A CA 1
ATOM 635 C C . TYR A 1 85 ? 0.416 -9.624 18.271 1.00 95.19 85 TYR A C 1
ATOM 637 O O . TYR A 1 85 ? 1.288 -10.480 18.114 1.00 95.19 85 TYR A O 1
ATOM 645 N N . ILE A 1 86 ? 0.714 -8.356 18.564 1.00 93.25 86 ILE A N 1
ATOM 646 C CA . ILE A 1 86 ? 2.090 -7.862 18.719 1.00 93.25 86 ILE A CA 1
ATOM 647 C C . ILE A 1 86 ? 2.211 -6.910 19.905 1.00 93.25 86 ILE A C 1
ATOM 649 O O . ILE A 1 86 ? 1.252 -6.236 20.276 1.00 93.25 86 ILE A O 1
ATOM 653 N N . ASN A 1 87 ? 3.414 -6.819 20.469 1.00 93.12 87 ASN A N 1
ATOM 654 C CA . ASN A 1 87 ? 3.723 -5.810 21.474 1.00 93.12 87 ASN A CA 1
ATOM 655 C C . ASN A 1 87 ? 3.759 -4.422 20.813 1.00 93.12 87 ASN A C 1
ATOM 657 O O . ASN A 1 87 ? 4.412 -4.246 19.785 1.00 93.12 87 ASN A O 1
ATOM 661 N N . ALA A 1 88 ? 3.076 -3.435 21.386 1.00 90.62 88 ALA A N 1
ATOM 662 C CA . ALA A 1 88 ? 2.944 -2.106 20.792 1.00 90.62 88 ALA A CA 1
ATOM 663 C C . ALA A 1 88 ? 4.289 -1.367 20.662 1.00 90.62 88 ALA A C 1
ATOM 665 O O . ALA A 1 88 ? 4.466 -0.571 19.737 1.00 90.62 88 ALA A O 1
ATOM 666 N N . THR A 1 89 ? 5.267 -1.671 21.523 1.00 88.12 89 THR A N 1
ATOM 667 C CA . THR A 1 89 ? 6.609 -1.058 21.487 1.00 88.12 89 THR A CA 1
ATOM 668 C C . THR A 1 89 ? 7.353 -1.337 20.182 1.00 88.12 89 THR A C 1
ATOM 670 O O . THR A 1 89 ? 8.109 -0.491 19.712 1.00 88.12 89 THR A O 1
ATOM 673 N N . VAL A 1 90 ? 7.089 -2.472 19.515 1.00 87.38 90 VAL A N 1
ATOM 674 C CA . VAL A 1 90 ? 7.698 -2.777 18.203 1.00 87.38 90 VAL A CA 1
ATOM 675 C C . VAL A 1 90 ? 7.179 -1.860 17.098 1.00 87.38 90 VAL A C 1
ATOM 677 O O . VAL A 1 90 ? 7.733 -1.806 15.997 1.00 87.38 90 VAL A O 1
ATOM 680 N N . MET A 1 91 ? 6.084 -1.157 17.374 1.00 83.75 91 MET A N 1
ATOM 681 C CA . MET A 1 91 ? 5.486 -0.230 16.447 1.00 83.75 91 MET A CA 1
ATOM 682 C C . MET A 1 91 ? 6.037 1.203 16.625 1.00 83.75 91 MET A C 1
ATOM 684 O O . MET A 1 91 ? 6.017 1.945 15.643 1.00 83.75 91 MET A O 1
ATOM 688 N N . THR A 1 92 ? 6.538 1.615 17.803 1.00 79.44 92 THR A N 1
ATOM 689 C CA . THR A 1 92 ? 7.041 2.985 18.082 1.00 79.44 92 THR A CA 1
ATOM 690 C C . THR A 1 92 ? 8.556 3.147 17.864 1.00 79.44 92 THR A C 1
ATOM 692 O O . THR A 1 92 ? 9.307 2.188 17.696 1.00 79.44 92 THR A O 1
ATOM 695 N N . ARG A 1 93 ? 9.040 4.403 17.846 1.00 69.50 93 ARG A N 1
ATOM 696 C CA . ARG A 1 93 ? 10.400 4.717 18.337 1.00 69.50 93 ARG A CA 1
ATOM 697 C C . ARG A 1 93 ? 10.297 4.656 19.849 1.00 69.50 93 ARG A C 1
ATOM 699 O O . ARG A 1 93 ? 9.444 5.358 20.378 1.00 69.50 93 ARG A O 1
ATOM 706 N N . ALA A 1 94 ? 11.154 3.899 20.528 1.00 62.28 94 ALA A N 1
ATOM 707 C CA . ALA A 1 94 ? 11.207 3.821 21.996 1.00 62.28 94 ALA A CA 1
ATOM 708 C C . ALA A 1 94 ? 11.357 5.190 22.715 1.00 62.28 94 ALA A C 1
ATOM 710 O O . ALA A 1 94 ? 11.380 5.251 23.934 1.00 62.28 94 ALA A O 1
ATOM 711 N N . GLU A 1 95 ? 11.439 6.286 21.959 1.00 68.31 95 GLU A N 1
ATOM 712 C CA . GLU A 1 95 ? 11.350 7.683 22.383 1.00 68.31 95 GLU A CA 1
ATOM 713 C C . GLU A 1 95 ? 10.010 8.055 23.042 1.00 68.31 95 GLU A C 1
ATOM 715 O O . GLU A 1 95 ? 9.969 9.028 23.792 1.00 68.31 95 GLU A O 1
ATOM 720 N N . ARG A 1 96 ? 8.910 7.331 22.768 1.00 71.06 96 ARG A N 1
ATOM 721 C CA . ARG A 1 96 ? 7.609 7.576 23.414 1.00 71.06 96 ARG A CA 1
ATOM 722 C C . ARG A 1 96 ? 6.981 6.286 23.942 1.00 71.06 96 ARG A C 1
ATOM 724 O O . ARG A 1 96 ? 6.938 5.300 23.196 1.00 71.06 96 ARG A O 1
ATOM 731 N N . PRO A 1 97 ? 6.471 6.289 25.188 1.00 78.06 97 PRO A N 1
ATOM 732 C CA . PRO A 1 97 ? 5.667 5.183 25.684 1.00 78.06 97 PRO A CA 1
ATOM 733 C C . PRO A 1 97 ? 4.402 5.053 24.827 1.00 78.06 97 PRO A C 1
ATOM 735 O O . PRO A 1 97 ? 3.801 6.056 24.448 1.00 78.06 97 PRO A O 1
ATOM 738 N N . THR A 1 98 ? 4.031 3.821 24.488 1.00 85.44 98 THR A N 1
ATOM 739 C CA . THR A 1 98 ? 2.728 3.514 23.883 1.00 85.44 98 THR A CA 1
ATOM 740 C C . THR A 1 98 ? 1.657 3.511 24.962 1.00 85.44 98 THR A C 1
ATOM 742 O O . THR A 1 98 ? 1.954 3.120 26.092 1.00 85.44 98 THR A O 1
ATOM 745 N N . ALA A 1 99 ? 0.419 3.898 24.636 1.00 86.75 99 ALA A N 1
ATOM 746 C CA . ALA A 1 99 ? -0.661 3.814 25.620 1.00 86.75 99 ALA A CA 1
ATOM 747 C C . ALA A 1 99 ? -0.963 2.355 26.004 1.00 86.75 99 ALA A C 1
ATOM 749 O O . ALA A 1 99 ? -1.205 2.051 27.169 1.00 86.75 99 ALA A O 1
ATOM 750 N N . ASP A 1 100 ? -0.859 1.443 25.033 1.00 91.94 100 ASP A N 1
ATOM 751 C CA . ASP A 1 100 ? -1.091 0.013 25.221 1.00 91.94 100 ASP A CA 1
ATOM 752 C C . ASP A 1 100 ? 0.216 -0.792 25.143 1.00 91.94 100 ASP A C 1
ATOM 754 O O . ASP A 1 100 ? 1.157 -0.412 24.447 1.00 91.94 100 ASP A O 1
ATOM 758 N N . SER A 1 101 ? 0.289 -1.930 25.840 1.00 92.75 101 SER A N 1
ATOM 759 C CA . SER A 1 101 ? 1.451 -2.838 25.794 1.00 92.75 101 SER A CA 1
ATOM 760 C C . SER A 1 101 ? 1.345 -3.877 24.672 1.00 92.75 101 SER A C 1
ATOM 762 O O . SER A 1 101 ? 2.348 -4.227 24.047 1.00 92.75 101 SER A O 1
ATOM 764 N N . TRP A 1 102 ? 0.127 -4.323 24.366 1.00 95.88 102 TRP A N 1
ATOM 765 C CA . TRP A 1 102 ? -0.190 -5.308 23.335 1.00 95.88 102 TRP A CA 1
ATOM 766 C C . TRP A 1 102 ? -1.354 -4.826 22.480 1.00 95.88 102 TRP A C 1
ATOM 768 O O . TRP A 1 102 ? -2.298 -4.223 22.983 1.00 95.88 102 TRP A O 1
ATOM 778 N N . VAL A 1 103 ? -1.287 -5.095 21.177 1.00 96.25 103 VAL A N 1
ATOM 779 C CA . VAL A 1 103 ? -2.279 -4.625 20.203 1.00 96.25 103 VAL A CA 1
ATOM 780 C C . VAL A 1 103 ? -2.555 -5.671 19.127 1.00 96.25 103 VAL A C 1
ATOM 782 O O . VAL A 1 103 ? -1.697 -6.493 18.788 1.00 96.25 103 VAL A O 1
ATOM 785 N N . HIS A 1 104 ? -3.746 -5.603 18.530 1.00 97.44 104 HIS A N 1
ATOM 786 C CA . HIS A 1 104 ? -4.094 -6.373 17.336 1.00 97.44 104 HIS A CA 1
ATOM 787 C C . HIS A 1 104 ? -3.864 -5.524 16.088 1.00 97.44 104 HIS A C 1
ATOM 789 O O . HIS A 1 104 ? -4.624 -4.605 15.784 1.00 97.44 104 HIS A O 1
ATOM 795 N N . LEU A 1 105 ? -2.810 -5.838 15.345 1.00 95.94 105 LEU A N 1
ATOM 796 C CA . LEU A 1 105 ? -2.426 -5.125 14.136 1.00 95.94 105 LEU A CA 1
ATOM 797 C C . LEU A 1 105 ? -3.094 -5.728 12.896 1.00 95.94 105 LEU A C 1
ATOM 799 O O . LEU A 1 105 ? -2.848 -6.884 12.566 1.00 95.94 105 LEU A O 1
ATOM 803 N N . ALA A 1 106 ? -3.821 -4.914 12.135 1.00 96.00 106 ALA A N 1
ATOM 804 C CA . ALA A 1 106 ? -4.154 -5.154 10.734 1.00 96.00 106 ALA A CA 1
ATOM 805 C C . ALA A 1 106 ? -3.011 -4.625 9.838 1.00 96.00 106 ALA A C 1
ATOM 807 O O . ALA A 1 106 ? -2.928 -3.413 9.608 1.00 96.00 106 ALA A O 1
ATOM 808 N N . PRO A 1 107 ? -2.110 -5.485 9.321 1.00 93.06 107 PRO A N 1
ATOM 809 C CA . PRO A 1 107 ? -0.926 -5.037 8.590 1.00 93.06 107 PRO A CA 1
ATOM 810 C C . PRO A 1 107 ? -1.307 -4.439 7.239 1.00 93.06 107 PRO A C 1
ATOM 812 O O . PRO A 1 107 ? -2.188 -4.980 6.561 1.00 93.06 107 PRO A O 1
ATOM 815 N N . THR A 1 108 ? -0.605 -3.394 6.792 1.00 90.62 108 THR A N 1
ATOM 816 C CA . THR A 1 108 ? -0.759 -2.909 5.415 1.00 90.62 108 THR A CA 1
ATOM 817 C C . THR A 1 108 ? -0.361 -3.989 4.416 1.00 90.62 108 THR A C 1
ATOM 819 O O . THR A 1 108 ? 0.491 -4.846 4.664 1.00 90.62 108 THR A O 1
ATOM 822 N N . ARG A 1 109 ? -0.994 -3.955 3.247 1.00 87.31 109 ARG A N 1
ATOM 823 C CA . ARG A 1 109 ? -0.645 -4.866 2.165 1.00 87.31 109 ARG A CA 1
ATOM 824 C C . ARG A 1 109 ? 0.712 -4.471 1.560 1.00 87.31 109 ARG A C 1
ATOM 826 O O . ARG A 1 109 ? 0.898 -3.281 1.257 1.00 87.31 109 ARG A O 1
ATOM 833 N N . PRO A 1 110 ? 1.637 -5.428 1.339 1.00 83.69 110 PRO A N 1
ATOM 834 C CA . PRO A 1 110 ? 2.906 -5.142 0.680 1.00 83.69 110 PRO A CA 1
ATOM 835 C C . PRO A 1 110 ? 2.688 -4.702 -0.772 1.00 83.69 110 PRO A C 1
ATOM 837 O O . PRO A 1 110 ? 1.707 -5.084 -1.416 1.00 83.69 110 PRO A O 1
ATOM 840 N N . ALA A 1 111 ? 3.630 -3.914 -1.296 1.00 83.25 111 ALA A N 1
ATOM 841 C CA . ALA A 1 111 ? 3.639 -3.523 -2.702 1.00 83.25 111 ALA A CA 1
ATOM 842 C C . ALA A 1 111 ? 3.720 -4.757 -3.620 1.00 83.25 111 ALA A C 1
ATOM 844 O O . ALA A 1 111 ? 4.386 -5.750 -3.301 1.00 83.25 111 ALA A O 1
ATOM 845 N N . ARG A 1 112 ? 3.038 -4.690 -4.769 1.00 86.88 112 ARG A N 1
ATOM 846 C CA . ARG A 1 112 ? 2.980 -5.783 -5.749 1.00 86.88 112 ARG A CA 1
ATOM 847 C C . ARG A 1 112 ? 4.376 -6.020 -6.323 1.00 86.88 112 ARG A C 1
ATOM 849 O O . ARG A 1 112 ? 5.020 -5.068 -6.750 1.00 86.88 112 ARG A O 1
ATOM 856 N N . LEU A 1 113 ? 4.834 -7.275 -6.319 1.00 90.25 113 LEU A N 1
ATOM 857 C CA . LEU A 1 113 ? 6.191 -7.606 -6.769 1.00 90.25 113 LEU A CA 1
ATOM 858 C C . LEU A 1 113 ? 6.435 -7.202 -8.234 1.00 90.25 113 LEU A C 1
ATOM 860 O O . LEU A 1 113 ? 7.441 -6.541 -8.455 1.00 90.25 113 LEU A O 1
ATOM 864 N N . PRO A 1 114 ? 5.528 -7.481 -9.196 1.00 92.50 114 PRO A N 1
ATOM 865 C CA . PRO A 1 114 ? 5.759 -7.082 -10.585 1.00 92.50 114 PRO A CA 1
ATOM 866 C C . PRO A 1 114 ? 5.898 -5.566 -10.748 1.00 92.50 114 PRO A C 1
ATOM 868 O O . PRO A 1 114 ? 6.829 -5.120 -11.397 1.00 92.50 114 PRO A O 1
ATOM 871 N N . LEU A 1 115 ? 5.058 -4.767 -10.074 1.00 90.50 115 LEU A N 1
ATOM 872 C CA . LEU A 1 115 ? 5.174 -3.302 -10.117 1.00 90.50 115 LEU A CA 1
ATOM 873 C C . LEU A 1 115 ? 6.473 -2.793 -9.480 1.00 90.50 115 LEU A C 1
ATOM 875 O O . LEU A 1 115 ? 7.022 -1.797 -9.931 1.00 90.50 115 LEU A O 1
ATOM 879 N N . LEU A 1 116 ? 6.954 -3.451 -8.421 1.00 92.19 116 LEU A N 1
ATOM 880 C CA . LEU A 1 116 ? 8.228 -3.094 -7.796 1.00 92.19 116 LEU A CA 1
ATOM 881 C C . LEU A 1 116 ? 9.392 -3.370 -8.749 1.00 92.19 116 LEU A C 1
ATOM 883 O O . LEU A 1 116 ? 10.248 -2.506 -8.904 1.00 92.19 116 LEU A O 1
ATOM 887 N N . ILE A 1 117 ? 9.402 -4.543 -9.391 1.00 94.50 117 ILE A N 1
ATOM 888 C CA . ILE A 1 117 ? 10.430 -4.900 -10.376 1.00 94.50 117 ILE A CA 1
ATOM 889 C C . ILE A 1 117 ? 10.357 -3.939 -11.568 1.00 94.50 117 ILE A C 1
ATOM 891 O O . ILE A 1 117 ? 11.384 -3.381 -11.924 1.00 94.50 117 ILE A O 1
ATOM 895 N N . ALA A 1 118 ? 9.158 -3.652 -12.090 1.00 94.06 118 ALA A N 1
ATOM 896 C CA . ALA A 1 118 ? 8.960 -2.688 -13.174 1.00 94.06 118 ALA A CA 1
ATOM 897 C C . ALA A 1 118 ? 9.504 -1.298 -12.821 1.00 94.06 118 ALA A C 1
ATOM 899 O O . ALA A 1 118 ? 10.205 -0.686 -13.616 1.00 94.06 118 ALA A O 1
ATOM 900 N N . GLY A 1 119 ? 9.211 -0.799 -11.615 1.00 93.94 119 GLY A N 1
ATOM 901 C CA . GLY A 1 119 ? 9.723 0.493 -11.156 1.00 93.94 119 GLY A CA 1
ATOM 902 C C . GLY A 1 119 ? 11.249 0.509 -11.027 1.00 93.94 119 GLY A C 1
ATOM 903 O O . GLY A 1 119 ? 11.898 1.461 -11.459 1.00 93.94 119 GLY A O 1
ATOM 904 N N . ALA A 1 120 ? 11.840 -0.556 -10.476 1.00 95.00 120 ALA A N 1
ATOM 905 C CA . ALA A 1 120 ? 13.292 -0.688 -10.360 1.00 95.00 120 ALA A CA 1
ATOM 906 C C . ALA A 1 120 ? 13.973 -0.749 -11.733 1.00 95.00 120 ALA A C 1
ATOM 908 O O . ALA A 1 120 ? 14.948 -0.037 -11.962 1.00 95.00 120 ALA A O 1
ATOM 909 N N . GLU A 1 121 ? 13.418 -1.537 -12.650 1.00 95.00 121 GLU A N 1
ATOM 910 C CA . GLU A 1 121 ? 13.880 -1.656 -14.029 1.00 95.00 121 GLU A CA 1
ATOM 911 C C . GLU A 1 121 ? 13.764 -0.327 -14.782 1.00 95.00 121 GLU A C 1
ATOM 913 O O . GLU A 1 121 ? 14.754 0.140 -15.337 1.00 95.00 121 GLU A O 1
ATOM 918 N N . ALA A 1 122 ? 12.609 0.343 -14.719 1.00 94.50 122 ALA A N 1
ATOM 919 C CA . ALA A 1 122 ? 12.406 1.660 -15.322 1.00 94.50 122 ALA A CA 1
ATOM 920 C C . ALA A 1 122 ? 13.395 2.698 -14.779 1.00 94.50 122 ALA A C 1
ATOM 922 O O . ALA A 1 122 ? 13.986 3.457 -15.541 1.00 94.50 122 ALA A O 1
ATOM 923 N N . THR A 1 123 ? 13.615 2.713 -13.462 1.00 96.00 123 THR A N 1
ATOM 924 C CA . THR A 1 123 ? 14.568 3.632 -12.824 1.00 96.00 123 THR A CA 1
ATOM 925 C C . THR A 1 123 ? 15.988 3.384 -13.321 1.00 96.00 123 THR A C 1
ATOM 927 O O . THR A 1 123 ? 16.700 4.340 -13.629 1.00 96.00 123 THR A O 1
ATOM 930 N N . LEU A 1 124 ? 16.396 2.117 -13.423 1.00 94.94 124 LEU A N 1
ATOM 931 C CA . LEU A 1 124 ? 17.726 1.738 -13.888 1.00 94.94 124 LEU A CA 1
ATOM 932 C C . LEU A 1 124 ? 17.909 2.067 -15.373 1.00 94.94 124 LEU A C 1
ATOM 934 O O . LEU A 1 124 ? 18.917 2.669 -15.731 1.00 94.94 124 LEU A O 1
ATOM 938 N N . ALA A 1 125 ? 16.919 1.757 -16.213 1.00 93.06 125 ALA A N 1
ATOM 939 C CA . ALA A 1 125 ? 16.937 2.058 -17.642 1.00 93.06 125 ALA A CA 1
ATOM 940 C C . ALA A 1 125 ? 16.996 3.570 -17.911 1.00 93.06 125 ALA A C 1
ATOM 942 O O . ALA A 1 125 ? 17.837 4.026 -18.683 1.00 93.06 125 ALA A O 1
ATOM 943 N N . LEU A 1 126 ? 16.164 4.365 -17.228 1.00 94.81 126 LEU A N 1
ATOM 944 C CA . LEU A 1 126 ? 16.176 5.824 -17.359 1.00 94.81 126 LEU A CA 1
ATOM 945 C C . LEU A 1 126 ? 17.497 6.420 -16.861 1.00 94.81 126 LEU A C 1
ATOM 947 O O . LEU A 1 126 ? 18.065 7.277 -17.528 1.00 94.81 126 LEU A O 1
ATOM 951 N N . SER A 1 127 ? 18.027 5.940 -15.733 1.00 94.94 127 SER A N 1
ATOM 952 C CA . SER A 1 127 ? 19.334 6.382 -15.220 1.00 94.94 127 SER A CA 1
ATOM 953 C C . SER A 1 127 ? 20.470 6.053 -16.190 1.00 94.94 127 SER A C 1
ATOM 955 O O . SER A 1 127 ? 21.325 6.898 -16.446 1.00 94.94 127 SER A O 1
ATOM 957 N N . ALA A 1 128 ? 20.464 4.849 -16.767 1.00 92.56 128 ALA A N 1
ATOM 958 C CA . ALA A 1 128 ? 21.440 4.445 -17.772 1.00 92.56 128 ALA A CA 1
ATOM 959 C C . ALA A 1 128 ? 21.343 5.314 -19.035 1.00 92.56 128 ALA A C 1
ATOM 961 O O . ALA A 1 128 ? 22.371 5.728 -19.565 1.00 92.56 128 ALA A O 1
ATOM 962 N N . LEU A 1 129 ? 20.125 5.655 -19.470 1.00 92.31 129 LEU A N 1
ATOM 963 C CA . LEU A 1 129 ? 19.901 6.549 -20.603 1.00 92.31 129 LEU A CA 1
ATOM 964 C C . LEU A 1 129 ? 20.423 7.966 -20.326 1.00 92.31 129 LEU A C 1
ATOM 966 O O . LEU A 1 129 ? 21.075 8.541 -21.189 1.00 92.31 129 LEU A O 1
ATOM 970 N N . VAL A 1 130 ? 20.218 8.508 -19.119 1.00 95.06 130 VAL A N 1
ATOM 971 C CA . VAL A 1 130 ? 20.808 9.798 -18.708 1.00 95.06 130 VAL A CA 1
ATOM 972 C C . VAL A 1 130 ? 22.331 9.754 -18.807 1.00 95.06 130 VAL A C 1
ATOM 974 O O . VAL A 1 130 ? 22.926 10.640 -19.414 1.00 95.06 130 VAL A O 1
ATOM 977 N N . VAL A 1 131 ? 22.963 8.721 -18.240 1.00 94.50 131 VAL A N 1
ATOM 978 C CA . VAL A 1 131 ? 24.425 8.561 -18.287 1.00 94.50 131 VAL A CA 1
ATOM 979 C C . VAL A 1 131 ? 24.909 8.463 -19.730 1.00 94.50 131 VAL A C 1
ATOM 981 O O . VAL A 1 131 ? 25.863 9.140 -20.096 1.00 94.50 131 VAL A O 1
ATOM 984 N N . TYR A 1 132 ? 24.230 7.676 -20.563 1.00 90.88 132 TYR A N 1
ATOM 985 C CA . TYR A 1 132 ? 24.566 7.546 -21.974 1.00 90.88 132 TYR A CA 1
ATOM 986 C C . TYR A 1 132 ? 24.471 8.890 -22.716 1.00 90.88 132 TYR A C 1
ATOM 988 O O . TYR A 1 132 ? 25.419 9.264 -23.401 1.00 90.88 132 TYR A O 1
ATOM 996 N N . ILE A 1 133 ? 23.389 9.655 -22.528 1.00 93.00 133 ILE A N 1
ATOM 997 C CA . ILE A 1 133 ? 23.229 10.989 -23.131 1.00 93.00 133 ILE A CA 1
ATOM 998 C C . ILE A 1 133 ? 24.381 11.913 -22.711 1.00 93.00 133 ILE A C 1
ATOM 1000 O O . ILE A 1 133 ? 24.955 12.601 -23.551 1.00 93.00 133 ILE A O 1
ATOM 1004 N N . VAL A 1 134 ? 24.760 11.901 -21.430 1.00 94.88 134 VAL A N 1
ATOM 1005 C CA . VAL A 1 134 ? 25.899 12.688 -20.932 1.00 94.88 134 VAL A CA 1
ATOM 1006 C C . VAL A 1 134 ? 27.207 12.255 -21.599 1.00 94.88 134 VAL A C 1
ATOM 1008 O O . VAL A 1 134 ? 27.989 13.110 -22.000 1.00 94.88 134 VAL A O 1
ATOM 1011 N N . LEU A 1 135 ? 27.445 10.952 -21.766 1.00 93.62 135 LEU A N 1
ATOM 1012 C CA . LEU A 1 135 ? 28.643 10.452 -22.445 1.00 93.62 135 LEU A CA 1
ATOM 1013 C C . LEU A 1 135 ? 28.691 10.858 -23.924 1.00 93.62 135 LEU A C 1
ATOM 1015 O O . LEU A 1 135 ? 29.766 11.205 -24.407 1.00 93.62 135 LEU A O 1
ATOM 1019 N N . VAL A 1 136 ? 27.553 10.860 -24.624 1.00 92.19 136 VAL A N 1
ATOM 1020 C CA . VAL A 1 136 ? 27.459 11.350 -26.011 1.00 92.19 136 VAL A CA 1
ATOM 1021 C C . VAL A 1 136 ? 27.805 12.838 -26.082 1.00 92.19 136 VAL A C 1
ATOM 1023 O O . VAL A 1 136 ? 28.642 13.226 -26.889 1.00 92.19 136 VAL A O 1
ATOM 1026 N N . LEU A 1 137 ? 27.240 13.662 -25.193 1.00 92.75 137 LEU A N 1
ATOM 1027 C CA . LEU A 1 137 ? 27.516 15.107 -25.140 1.00 92.75 137 LEU A CA 1
ATOM 1028 C C . LEU A 1 137 ? 28.975 15.439 -24.784 1.00 92.75 137 LEU A C 1
ATOM 1030 O O . LEU A 1 137 ? 29.459 16.517 -25.114 1.00 92.75 137 LEU A O 1
ATOM 1034 N N . LEU A 1 138 ? 29.677 14.525 -24.113 1.00 95.06 138 LEU A N 1
ATOM 1035 C CA . LEU A 1 138 ? 31.110 14.636 -23.825 1.00 95.06 138 LEU A CA 1
ATOM 1036 C C . LEU A 1 138 ? 32.003 14.069 -24.944 1.00 95.06 138 LEU A C 1
ATOM 1038 O O . LEU A 1 138 ? 33.224 14.096 -24.807 1.00 95.06 138 LEU A O 1
ATOM 1042 N N . GLY A 1 139 ? 31.426 13.519 -26.019 1.00 92.50 139 GLY A N 1
ATOM 1043 C CA . GLY A 1 139 ? 32.170 12.867 -27.103 1.00 92.50 139 GLY A CA 1
ATOM 1044 C C . GLY A 1 139 ? 32.795 11.519 -26.717 1.00 92.50 139 GLY A C 1
ATOM 1045 O O . GLY A 1 139 ? 33.710 11.048 -27.387 1.00 92.50 139 GLY A O 1
ATOM 1046 N N . LEU A 1 140 ? 32.330 10.900 -25.627 1.00 92.88 140 LEU A N 1
ATOM 1047 C CA . LEU A 1 140 ? 32.852 9.635 -25.091 1.00 92.88 140 LEU A CA 1
ATOM 1048 C C . LEU A 1 140 ? 32.059 8.405 -25.556 1.00 92.88 140 LEU A C 1
ATOM 1050 O O . LEU A 1 140 ? 32.509 7.276 -25.361 1.00 92.88 140 LEU A O 1
ATOM 1054 N N . ALA A 1 141 ? 30.877 8.607 -26.137 1.00 89.88 141 ALA A N 1
ATOM 1055 C CA . ALA A 1 141 ? 30.017 7.549 -26.656 1.00 89.88 141 ALA A CA 1
ATOM 1056 C C . ALA A 1 141 ? 29.549 7.879 -28.085 1.00 89.88 141 ALA A C 1
ATOM 1058 O O . ALA A 1 141 ? 29.384 9.056 -28.411 1.00 89.88 141 ALA A O 1
ATOM 1059 N N . PRO A 1 142 ? 29.321 6.860 -28.936 1.00 86.38 142 PRO A N 1
ATOM 1060 C CA . PRO A 1 142 ? 28.827 7.072 -30.292 1.00 86.38 142 PRO A CA 1
ATOM 1061 C C . PRO A 1 142 ? 27.391 7.599 -30.271 1.00 86.38 142 PRO A C 1
ATOM 1063 O O . PRO A 1 142 ? 26.631 7.261 -29.364 1.00 86.38 142 PRO A O 1
ATOM 1066 N N . LEU A 1 143 ? 27.014 8.375 -31.288 1.00 85.00 143 LEU A N 1
ATOM 1067 C CA . LEU A 1 143 ? 25.637 8.820 -31.508 1.00 85.00 143 LEU A CA 1
ATOM 1068 C C . LEU A 1 143 ? 24.749 7.608 -31.836 1.00 85.00 143 LEU A C 1
ATOM 1070 O O . LEU A 1 143 ? 25.133 6.743 -32.619 1.00 85.00 143 LEU A O 1
ATOM 1074 N N . LEU A 1 144 ? 23.560 7.547 -31.235 1.00 77.25 144 LEU A N 1
ATOM 1075 C CA . LEU A 1 144 ? 22.545 6.522 -31.537 1.00 77.25 144 LEU A CA 1
ATOM 1076 C C . LEU A 1 144 ? 21.887 6.756 -32.901 1.00 77.25 144 LEU A C 1
ATOM 1078 O O . LEU A 1 144 ? 21.396 5.812 -33.508 1.00 77.25 144 LEU A O 1
ATOM 1082 N N . ASN A 1 145 ? 21.829 8.011 -33.345 1.00 80.38 145 ASN A N 1
ATOM 1083 C CA . ASN A 1 145 ? 21.257 8.396 -34.624 1.00 80.38 145 ASN A CA 1
ATOM 1084 C C . ASN A 1 145 ? 22.048 9.582 -35.188 1.00 80.38 145 ASN A C 1
ATOM 1086 O O . ASN A 1 145 ? 22.148 10.617 -34.528 1.00 80.38 145 ASN A O 1
ATOM 1090 N N . GLU A 1 146 ? 22.585 9.424 -36.397 1.00 80.50 146 GLU A N 1
ATOM 1091 C CA . GLU A 1 146 ? 23.368 10.453 -37.092 1.00 80.50 146 GLU A CA 1
ATOM 1092 C C . GLU A 1 146 ? 22.544 11.723 -37.362 1.00 80.50 146 GLU A C 1
ATOM 1094 O O . GLU A 1 146 ? 23.088 12.826 -37.343 1.00 80.50 146 GLU A O 1
ATOM 1099 N N . ASP A 1 147 ? 21.220 11.591 -37.497 1.00 83.69 147 ASP A N 1
ATOM 1100 C CA . ASP A 1 147 ? 20.307 12.722 -37.705 1.00 83.69 147 ASP A CA 1
ATOM 1101 C C . ASP A 1 147 ? 20.055 13.534 -36.423 1.00 83.69 147 ASP A C 1
ATOM 1103 O O . ASP A 1 147 ? 19.542 14.657 -36.461 1.00 83.69 147 ASP A O 1
ATOM 1107 N N . THR A 1 148 ? 20.376 12.973 -35.252 1.00 82.06 148 THR A N 1
ATOM 1108 C CA . THR A 1 148 ? 20.158 13.639 -33.965 1.00 82.06 148 THR A CA 1
ATOM 1109 C C . THR A 1 148 ? 21.412 14.406 -33.573 1.00 82.06 148 THR A C 1
ATOM 1111 O O . THR A 1 148 ? 22.329 13.863 -32.965 1.00 82.06 148 THR A O 1
ATOM 1114 N N . GLY A 1 149 ? 21.448 15.699 -33.896 1.00 85.75 149 GLY A N 1
ATOM 1115 C CA . GLY A 1 149 ? 22.518 16.581 -33.425 1.00 85.75 149 GLY A CA 1
ATOM 1116 C C . GLY A 1 149 ? 22.572 16.688 -31.892 1.00 85.75 149 GLY A C 1
ATOM 1117 O O . GLY A 1 149 ? 21.604 16.382 -31.191 1.00 85.75 149 GLY A O 1
ATOM 1118 N N . GLU A 1 150 ? 23.682 17.205 -31.358 1.00 85.56 150 GLU A N 1
ATOM 1119 C CA . GLU A 1 150 ? 23.913 17.396 -29.911 1.00 85.56 150 GLU A CA 1
ATOM 1120 C C . GLU A 1 150 ? 22.769 18.145 -29.203 1.00 85.56 150 GLU A C 1
ATOM 1122 O O . GLU A 1 150 ? 22.393 17.821 -28.074 1.00 85.56 150 GLU A O 1
ATOM 1127 N N . GLY A 1 151 ? 22.149 19.111 -29.892 1.00 88.50 151 GLY A N 1
ATOM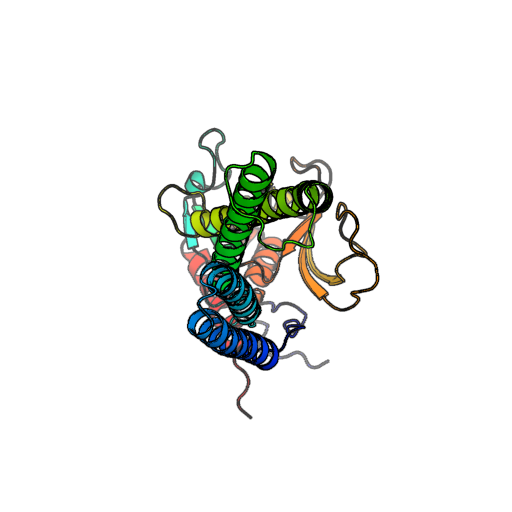 1128 C CA . GLY A 1 151 ? 20.994 19.852 -29.382 1.00 88.50 151 GLY A CA 1
ATOM 1129 C C . GLY A 1 151 ? 19.784 18.965 -29.057 1.00 88.50 151 GLY A C 1
ATOM 1130 O O . GLY A 1 151 ? 19.079 19.228 -28.083 1.00 88.50 151 GLY A O 1
ATOM 1131 N N . GLY A 1 152 ? 19.568 17.883 -29.814 1.00 88.94 152 GLY A N 1
ATOM 1132 C CA . GLY A 1 152 ? 18.507 16.909 -29.543 1.00 88.94 152 GLY A CA 1
ATOM 1133 C C . GLY A 1 152 ? 18.759 16.127 -28.254 1.00 88.94 152 GLY A C 1
ATOM 1134 O O . GLY A 1 152 ? 17.854 15.962 -27.436 1.00 88.94 152 GLY A O 1
ATOM 1135 N N . TYR A 1 153 ? 20.010 15.724 -28.023 1.00 89.69 153 TYR A N 1
ATOM 1136 C CA . TYR A 1 153 ? 20.433 15.050 -26.796 1.00 89.69 153 TYR A CA 1
ATOM 1137 C C . TYR A 1 153 ? 20.323 15.956 -25.563 1.00 89.69 153 TYR A C 1
ATOM 1139 O O . TYR A 1 153 ? 19.812 15.520 -24.531 1.00 89.69 153 TYR A O 1
ATOM 1147 N N . LEU A 1 154 ? 20.712 17.232 -25.675 1.00 91.06 154 LEU A N 1
ATOM 1148 C CA . LEU A 1 154 ? 20.523 18.227 -24.610 1.00 91.06 154 LEU A CA 1
ATOM 1149 C C . LEU A 1 154 ? 19.044 18.415 -24.254 1.00 91.06 154 LEU A C 1
ATOM 1151 O O . LEU A 1 154 ? 18.689 18.453 -23.073 1.00 91.06 154 LEU A O 1
ATOM 1155 N N . LEU A 1 155 ? 18.174 18.496 -25.264 1.00 93.06 155 LEU A N 1
ATOM 1156 C CA . LEU A 1 155 ? 16.735 18.652 -25.060 1.00 93.06 155 LEU A CA 1
ATOM 1157 C C . LEU A 1 155 ? 16.104 17.402 -24.426 1.00 93.06 155 LEU A C 1
ATOM 1159 O O . LEU A 1 155 ? 15.210 17.530 -23.590 1.00 93.06 155 LEU A O 1
ATOM 1163 N N . ALA A 1 156 ? 16.587 16.204 -24.769 1.00 91.38 156 ALA A N 1
ATOM 1164 C CA . ALA A 1 156 ? 16.134 14.944 -24.180 1.00 91.38 156 ALA A CA 1
ATOM 1165 C C . ALA A 1 156 ? 16.651 14.719 -22.746 1.00 91.38 156 ALA A C 1
ATOM 1167 O O . ALA A 1 156 ? 15.963 14.089 -21.939 1.00 91.38 156 ALA A O 1
ATOM 1168 N N . LEU A 1 157 ? 17.829 15.247 -22.399 1.00 93.88 157 LEU A N 1
ATOM 1169 C CA . LEU A 1 157 ? 18.477 15.014 -21.106 1.00 93.88 157 LEU A CA 1
ATOM 1170 C C . LEU A 1 157 ? 17.588 15.416 -19.923 1.00 93.88 157 LEU A C 1
ATOM 1172 O O . LEU A 1 157 ? 17.390 14.627 -18.999 1.00 93.88 157 LEU A O 1
ATOM 1176 N N . VAL A 1 158 ? 17.040 16.632 -19.953 1.00 94.44 158 VAL A N 1
ATOM 1177 C CA . VAL A 1 158 ? 16.250 17.193 -18.844 1.00 94.44 158 VAL A CA 1
ATOM 1178 C C . VAL A 1 158 ? 14.998 16.356 -18.535 1.00 94.44 158 VAL A C 1
ATOM 1180 O O . VAL A 1 158 ? 14.857 15.923 -17.387 1.00 94.44 158 VAL A O 1
ATOM 1183 N N . PRO A 1 159 ? 14.084 16.075 -19.489 1.00 96.00 159 PRO A N 1
ATOM 1184 C CA . PRO A 1 159 ? 12.892 15.282 -19.197 1.00 96.00 159 PRO A CA 1
ATOM 1185 C C . PRO A 1 159 ? 13.229 13.842 -18.797 1.00 96.00 159 PRO A C 1
ATOM 1187 O O . PRO A 1 159 ? 12.611 13.323 -17.868 1.00 96.00 159 PRO A O 1
ATOM 1190 N N . VAL A 1 160 ? 14.223 13.204 -19.428 1.00 94.56 160 VAL A N 1
ATOM 1191 C CA . VAL A 1 160 ? 14.628 11.833 -19.072 1.00 94.56 160 VAL A CA 1
ATOM 1192 C C . VAL A 1 160 ? 15.210 11.789 -17.656 1.00 94.56 160 VAL A C 1
ATOM 1194 O O . VAL A 1 160 ? 14.848 10.905 -16.880 1.00 94.56 160 VAL A O 1
ATOM 1197 N N . ALA A 1 161 ? 16.034 12.767 -17.272 1.00 95.50 161 ALA A N 1
ATOM 1198 C CA . ALA A 1 161 ? 16.571 12.869 -15.917 1.00 95.50 161 ALA A CA 1
ATOM 1199 C C . ALA A 1 161 ? 15.472 13.094 -14.870 1.00 95.50 161 ALA A C 1
ATOM 1201 O O . ALA A 1 161 ? 15.468 12.437 -13.827 1.00 95.50 161 ALA A O 1
ATOM 1202 N N . LEU A 1 162 ? 14.496 13.960 -15.157 1.00 96.25 162 LEU A N 1
ATOM 1203 C CA . LEU A 1 162 ? 13.346 14.168 -14.273 1.00 96.25 162 LEU A CA 1
ATOM 1204 C C . LEU A 1 162 ? 12.511 12.891 -14.113 1.00 96.25 162 LEU A C 1
ATOM 1206 O O . LEU A 1 162 ? 12.125 12.549 -12.993 1.00 96.25 162 LEU A O 1
ATOM 1210 N N . LEU A 1 163 ? 12.272 12.156 -15.203 1.00 94.38 163 LEU A N 1
ATOM 1211 C CA . LEU A 1 163 ? 11.585 10.864 -15.158 1.00 94.38 163 LEU A CA 1
ATOM 1212 C C . LEU A 1 163 ? 12.380 9.824 -14.361 1.00 94.38 163 LEU A C 1
ATOM 1214 O O . LEU A 1 163 ? 11.780 9.090 -13.577 1.00 94.38 163 LEU A O 1
ATOM 1218 N N . ALA A 1 164 ? 13.710 9.784 -14.501 1.00 94.75 164 ALA A N 1
ATOM 1219 C CA . ALA A 1 164 ? 14.575 8.891 -13.733 1.00 94.75 164 ALA A CA 1
ATOM 1220 C C . ALA A 1 164 ? 14.457 9.162 -12.226 1.00 94.75 164 ALA A C 1
ATOM 1222 O O . ALA A 1 164 ? 14.231 8.238 -11.442 1.00 94.75 164 ALA A O 1
ATOM 1223 N N . VAL A 1 165 ? 14.529 10.436 -11.821 1.00 96.81 165 VAL A N 1
ATOM 1224 C CA . VAL A 1 165 ? 14.391 10.854 -10.417 1.00 96.81 165 VAL A CA 1
ATOM 1225 C C . VAL A 1 165 ? 12.997 10.531 -9.881 1.00 96.81 165 VAL A C 1
ATOM 1227 O O . VAL A 1 165 ? 12.873 9.951 -8.801 1.00 96.81 165 VAL A O 1
ATOM 1230 N N . ALA A 1 166 ? 11.941 10.853 -10.631 1.00 94.06 166 ALA A N 1
ATOM 1231 C CA . ALA A 1 166 ? 10.566 10.568 -10.226 1.00 94.06 166 ALA A CA 1
ATOM 1232 C C . ALA A 1 166 ? 10.307 9.057 -10.095 1.00 94.06 166 ALA A C 1
ATOM 1234 O O . ALA A 1 166 ? 9.748 8.608 -9.091 1.00 94.06 166 ALA A O 1
ATOM 1235 N N . SER A 1 167 ? 10.760 8.264 -11.070 1.00 93.56 167 SER A N 1
ATOM 1236 C CA . SER A 1 167 ? 10.674 6.801 -11.042 1.00 93.56 167 SER A CA 1
ATOM 1237 C C . SER A 1 167 ? 11.451 6.219 -9.861 1.00 93.56 167 SER A C 1
ATOM 1239 O O . SER A 1 167 ? 10.923 5.376 -9.129 1.00 93.56 167 SER A O 1
ATOM 1241 N N . GLY A 1 168 ? 12.670 6.707 -9.618 1.00 94.50 168 GLY A N 1
ATOM 1242 C CA . GLY A 1 168 ? 13.501 6.275 -8.498 1.00 94.50 168 GLY A CA 1
ATOM 1243 C C . GLY A 1 168 ? 12.869 6.593 -7.150 1.00 94.50 168 GLY A C 1
ATOM 1244 O O . GLY A 1 168 ? 12.828 5.733 -6.270 1.00 94.50 168 GLY A O 1
ATOM 1245 N N . TRP A 1 169 ? 12.278 7.780 -7.012 1.00 94.56 169 TRP A N 1
ATOM 1246 C CA . TRP A 1 169 ? 11.528 8.168 -5.822 1.00 94.56 169 TRP A CA 1
ATOM 1247 C C . TRP A 1 169 ? 10.329 7.244 -5.566 1.00 94.56 169 TRP A C 1
ATOM 1249 O O . TRP A 1 169 ? 10.196 6.684 -4.475 1.00 94.56 169 TRP A O 1
ATOM 1259 N N . VAL A 1 170 ? 9.478 7.017 -6.574 1.00 89.00 170 VAL A N 1
ATOM 1260 C CA . VAL A 1 170 ? 8.310 6.124 -6.456 1.00 89.00 170 VAL A CA 1
ATOM 1261 C C . VAL A 1 170 ? 8.744 4.694 -6.122 1.00 89.00 170 VAL A C 1
ATOM 1263 O O . VAL A 1 170 ? 8.186 4.068 -5.217 1.00 89.00 170 VAL A O 1
ATOM 1266 N N . THR A 1 171 ? 9.780 4.191 -6.791 1.00 92.25 171 THR A N 1
ATOM 1267 C CA . THR A 1 171 ? 10.334 2.853 -6.554 1.00 92.25 171 THR A CA 1
ATOM 1268 C C . THR A 1 171 ? 10.878 2.720 -5.134 1.00 92.25 171 THR A C 1
ATOM 1270 O O . THR A 1 171 ? 10.555 1.751 -4.442 1.00 92.25 171 THR A O 1
ATOM 1273 N N . ALA A 1 172 ? 11.625 3.713 -4.645 1.00 90.81 172 ALA A N 1
ATOM 1274 C CA . ALA A 1 172 ? 12.133 3.740 -3.277 1.00 90.81 172 ALA A CA 1
ATOM 1275 C C . ALA A 1 172 ? 10.993 3.712 -2.244 1.00 90.81 172 ALA A C 1
ATOM 1277 O O . ALA A 1 172 ? 11.063 2.969 -1.260 1.00 90.81 172 ALA A O 1
ATOM 1278 N N . LEU A 1 173 ? 9.897 4.442 -2.486 1.00 87.06 173 LEU A N 1
ATOM 1279 C CA . LEU A 1 173 ? 8.702 4.389 -1.639 1.00 87.06 173 LEU A CA 1
ATOM 1280 C C . LEU A 1 173 ? 8.048 2.997 -1.648 1.00 87.06 173 LEU A C 1
ATOM 1282 O O . LEU A 1 173 ? 7.660 2.489 -0.589 1.00 87.06 173 LEU A O 1
ATOM 1286 N N . MET A 1 174 ? 7.948 2.351 -2.813 1.00 85.81 174 MET A N 1
ATOM 1287 C CA . MET A 1 174 ? 7.383 1.002 -2.946 1.00 85.81 174 MET A CA 1
ATOM 1288 C C . MET A 1 174 ? 8.236 -0.063 -2.250 1.00 85.81 174 MET A C 1
ATOM 1290 O O . MET A 1 174 ? 7.694 -0.903 -1.522 1.00 85.81 174 MET A O 1
ATOM 1294 N N . ILE A 1 175 ? 9.558 -0.003 -2.423 1.00 87.56 175 ILE A N 1
ATOM 1295 C CA . ILE A 1 175 ? 10.525 -0.864 -1.733 1.00 87.56 175 ILE A CA 1
ATOM 1296 C C . ILE A 1 175 ? 10.424 -0.639 -0.225 1.00 87.56 175 ILE A C 1
ATOM 1298 O O . ILE A 1 175 ? 10.216 -1.589 0.532 1.00 87.56 175 ILE A O 1
ATOM 1302 N N . GLY A 1 176 ? 10.460 0.619 0.217 1.00 83.06 176 GLY A N 1
ATOM 1303 C CA . GLY A 1 176 ? 10.342 0.983 1.625 1.00 83.06 176 GLY A CA 1
ATOM 1304 C C . GLY A 1 176 ? 9.027 0.519 2.259 1.00 83.06 176 GLY A C 1
ATOM 1305 O O . GLY A 1 176 ? 9.010 0.165 3.439 1.00 83.06 176 GLY A O 1
ATOM 1306 N N . ARG A 1 177 ? 7.927 0.481 1.494 1.00 78.88 177 ARG A N 1
ATOM 1307 C CA . ARG A 1 177 ? 6.643 -0.093 1.925 1.00 78.88 177 ARG A CA 1
ATOM 1308 C C . ARG A 1 177 ? 6.705 -1.617 2.035 1.00 78.88 177 ARG A C 1
ATOM 1310 O O . ARG A 1 177 ? 6.164 -2.172 2.987 1.00 78.88 177 ARG A O 1
ATOM 1317 N N . ARG A 1 178 ? 7.341 -2.302 1.079 1.00 83.12 178 ARG A N 1
ATOM 1318 C CA . ARG A 1 178 ? 7.460 -3.769 1.082 1.00 83.12 178 ARG A CA 1
ATOM 1319 C C . ARG A 1 178 ? 8.352 -4.269 2.218 1.00 83.12 178 ARG A C 1
ATOM 1321 O O . ARG A 1 178 ? 7.942 -5.178 2.930 1.00 83.12 178 ARG A O 1
ATOM 1328 N N . ILE A 1 179 ? 9.519 -3.653 2.410 1.00 80.31 179 ILE A N 1
ATOM 1329 C CA . ILE A 1 179 ? 10.486 -4.034 3.450 1.00 80.31 179 ILE A CA 1
ATOM 1330 C C . ILE A 1 179 ? 9.863 -3.883 4.847 1.00 80.31 179 ILE A C 1
ATOM 1332 O O . ILE A 1 179 ? 9.892 -4.828 5.634 1.00 80.31 179 ILE A O 1
ATOM 1336 N N . ARG A 1 180 ? 9.192 -2.752 5.120 1.00 70.31 180 ARG A N 1
ATOM 1337 C CA . ARG A 1 180 ? 8.493 -2.504 6.399 1.00 70.31 180 ARG A CA 1
ATOM 1338 C C . ARG A 1 180 ? 7.351 -3.481 6.703 1.00 70.31 180 ARG A C 1
ATOM 1340 O O . ARG A 1 180 ? 6.915 -3.584 7.844 1.00 70.31 180 ARG A O 1
ATOM 1347 N N . GLY A 1 181 ? 6.834 -4.179 5.694 1.00 64.31 181 GLY A N 1
ATOM 1348 C CA . GLY A 1 181 ? 5.765 -5.163 5.853 1.00 64.31 181 GLY A CA 1
ATOM 1349 C C . GLY A 1 181 ? 6.236 -6.567 6.248 1.00 64.31 181 GLY A C 1
ATOM 1350 O O . GLY A 1 181 ? 5.382 -7.406 6.528 1.00 64.31 181 GLY A O 1
ATOM 1351 N N . GLY A 1 182 ? 7.547 -6.850 6.261 1.00 54.66 182 GLY A N 1
ATOM 1352 C CA . GLY A 1 182 ? 8.034 -8.227 6.421 1.00 54.66 182 GLY A CA 1
ATOM 1353 C C . GLY A 1 182 ? 9.486 -8.434 6.864 1.00 54.66 182 GLY A C 1
ATOM 1354 O O . GLY A 1 182 ? 9.868 -9.587 7.027 1.00 54.66 182 GLY A O 1
ATOM 1355 N N . SER A 1 183 ? 10.294 -7.387 7.078 1.00 56.28 183 SER A N 1
ATOM 1356 C CA . SER A 1 183 ? 11.691 -7.547 7.518 1.00 56.28 183 SER A CA 1
ATOM 1357 C C . SER A 1 183 ? 11.854 -7.434 9.036 1.00 56.28 183 SER A C 1
ATOM 1359 O O . SER A 1 183 ? 11.282 -6.541 9.669 1.00 56.28 183 SER A O 1
ATOM 1361 N N . PHE A 1 184 ? 12.706 -8.294 9.602 1.00 51.31 184 PHE A N 1
ATOM 1362 C CA . PHE A 1 184 ? 13.187 -8.204 10.984 1.00 51.31 184 PHE A CA 1
ATOM 1363 C C . PHE A 1 184 ? 13.797 -6.812 11.238 1.00 51.31 184 PHE A C 1
ATOM 1365 O O . PHE A 1 184 ? 14.495 -6.274 10.378 1.00 51.31 184 PHE A O 1
ATOM 1372 N N . GLY A 1 185 ? 13.466 -6.191 12.374 1.00 61.62 185 GLY A N 1
ATOM 1373 C CA . GLY A 1 185 ? 13.931 -4.846 12.748 1.00 61.62 185 GLY A CA 1
ATOM 1374 C C . GLY A 1 185 ? 13.174 -3.667 12.118 1.00 61.62 185 GLY A C 1
ATOM 1375 O O . GLY A 1 185 ? 13.409 -2.522 12.499 1.00 61.62 185 GLY A O 1
ATOM 1376 N N . THR A 1 186 ? 12.239 -3.908 11.191 1.00 73.25 186 THR A N 1
ATOM 1377 C CA . THR A 1 186 ? 11.427 -2.833 10.598 1.00 73.25 186 THR A CA 1
ATOM 1378 C C . THR A 1 186 ? 10.045 -2.751 11.225 1.00 73.25 186 THR A C 1
ATOM 1380 O O . THR A 1 186 ? 9.407 -3.764 11.507 1.00 73.25 186 THR A O 1
ATOM 1383 N N . ARG A 1 187 ? 9.577 -1.521 11.461 1.00 81.75 187 ARG A N 1
ATOM 1384 C CA . ARG A 1 187 ? 8.300 -1.299 12.142 1.00 81.75 187 ARG A CA 1
ATOM 1385 C C . ARG A 1 187 ? 7.147 -1.712 11.250 1.00 81.75 187 ARG A C 1
ATOM 1387 O O . ARG A 1 187 ? 7.065 -1.221 10.116 1.00 81.75 187 ARG A O 1
ATOM 1394 N N . PRO A 1 188 ? 6.229 -2.538 11.763 1.00 86.31 188 PRO A N 1
ATOM 1395 C CA . PRO A 1 188 ? 5.088 -2.932 10.982 1.00 86.31 188 PRO A CA 1
ATOM 1396 C C . PRO A 1 188 ? 4.178 -1.716 10.771 1.00 86.31 188 PRO A C 1
ATOM 1398 O O . PRO A 1 188 ? 3.945 -0.909 11.670 1.00 86.31 188 PRO A O 1
ATOM 1401 N N . SER A 1 189 ? 3.675 -1.582 9.549 1.00 89.25 189 SER A N 1
ATOM 1402 C CA . SER A 1 189 ? 2.689 -0.561 9.193 1.00 89.25 189 SER A CA 1
ATOM 1403 C C . SER A 1 189 ? 1.302 -1.185 9.159 1.00 89.25 189 SER A C 1
ATOM 1405 O O . SER A 1 189 ? 1.145 -2.337 8.749 1.00 89.25 189 SER A O 1
ATOM 1407 N N . GLY A 1 190 ? 0.287 -0.431 9.562 1.00 92.50 190 GLY A N 1
ATOM 1408 C CA . GLY A 1 190 ? -1.089 -0.893 9.606 1.00 92.50 190 GLY A CA 1
ATOM 1409 C C . GLY A 1 190 ? -1.960 -0.064 10.535 1.00 92.50 190 GLY A C 1
ATOM 1410 O O . GLY A 1 190 ? -1.606 1.052 10.914 1.00 92.50 190 GLY A O 1
ATOM 1411 N N . VAL A 1 191 ? -3.104 -0.635 10.888 1.00 95.44 191 VAL A N 1
ATOM 1412 C CA . VAL A 1 191 ? -3.980 -0.121 11.946 1.00 95.44 191 VAL A CA 1
ATOM 1413 C C . VAL A 1 191 ? -3.928 -1.107 13.093 1.00 95.44 191 VAL A C 1
ATOM 1415 O O . VAL A 1 191 ? -4.221 -2.283 12.899 1.00 95.44 191 VAL A O 1
ATOM 1418 N N . ALA A 1 192 ? -3.515 -0.641 14.258 1.00 96.19 192 ALA A N 1
ATOM 1419 C CA . ALA A 1 192 ? -3.475 -1.418 15.480 1.00 96.19 192 ALA A CA 1
ATOM 1420 C C . ALA A 1 192 ? -4.619 -1.005 16.401 1.00 96.19 192 ALA A C 1
ATOM 1422 O O . ALA A 1 192 ? -4.895 0.182 16.570 1.00 96.19 192 ALA A O 1
ATOM 1423 N N . LEU A 1 193 ? -5.278 -2.010 16.968 1.00 97.81 193 LEU A N 1
ATOM 1424 C CA . LEU A 1 193 ? -6.359 -1.867 17.931 1.00 97.81 193 LEU A CA 1
ATOM 1425 C C . LEU A 1 193 ? -5.814 -2.275 19.299 1.00 97.81 193 LEU A C 1
ATOM 1427 O O . LEU A 1 193 ? -5.469 -3.446 19.488 1.00 97.81 193 LEU A O 1
ATOM 1431 N N . GLY A 1 194 ? -5.697 -1.313 20.207 1.00 97.12 194 GLY A N 1
ATOM 1432 C CA . GLY A 1 194 ? -5.338 -1.538 21.601 1.00 97.12 194 GLY A CA 1
ATOM 1433 C C . GLY A 1 194 ? -6.489 -1.197 22.543 1.00 97.12 194 GLY A C 1
ATOM 1434 O O . GLY A 1 194 ? -7.545 -0.736 22.104 1.00 97.12 194 GLY A O 1
ATOM 1435 N N . GLU A 1 195 ? -6.314 -1.478 23.830 1.00 97.50 195 GLU A N 1
ATOM 1436 C CA . GLU A 1 195 ? -7.339 -1.262 24.856 1.00 97.50 195 GLU A CA 1
ATOM 1437 C C . GLU A 1 195 ? -7.728 0.220 24.969 1.00 97.50 195 GLU A C 1
ATOM 1439 O O . GLU A 1 195 ? -8.914 0.556 25.038 1.00 97.50 195 GLU A O 1
ATOM 1444 N N . THR A 1 196 ? -6.744 1.119 24.922 1.00 97.00 196 THR A N 1
ATOM 1445 C CA . THR A 1 196 ? -6.941 2.557 25.147 1.00 97.00 196 THR A CA 1
ATOM 1446 C C . THR A 1 196 ? -6.951 3.378 23.858 1.00 97.00 196 THR A C 1
ATOM 1448 O O . THR A 1 196 ? -7.637 4.409 23.798 1.00 97.00 196 THR A O 1
ATOM 1451 N N . SER A 1 197 ? -6.282 2.913 22.797 1.00 96.06 197 SER A N 1
ATOM 1452 C CA . SER A 1 197 ? -6.150 3.675 21.554 1.00 96.06 197 SER A CA 1
ATOM 1453 C C . SER A 1 197 ? -6.249 2.844 20.265 1.00 96.06 197 SER A C 1
ATOM 1455 O O . SER A 1 197 ? -6.086 1.622 20.217 1.00 96.06 197 SER A O 1
ATOM 1457 N N . VAL A 1 198 ? -6.518 3.551 19.165 1.00 96.75 198 VAL A N 1
ATOM 1458 C CA . VAL A 1 198 ? -6.330 3.073 17.794 1.00 96.75 198 VAL A CA 1
ATOM 1459 C C . VAL A 1 198 ? -5.075 3.722 17.240 1.00 96.75 198 VAL A C 1
ATOM 1461 O O . VAL A 1 198 ? -5.028 4.934 17.028 1.00 96.75 198 VAL A O 1
ATOM 1464 N N . THR A 1 199 ? -4.065 2.915 16.942 1.00 94.56 199 THR A N 1
ATOM 1465 C CA . THR A 1 199 ? -2.811 3.406 16.372 1.00 94.56 199 THR A CA 1
ATOM 1466 C C . THR A 1 199 ? -2.805 3.206 14.857 1.00 94.56 199 THR A C 1
ATOM 1468 O O . THR A 1 199 ? -2.900 2.087 14.353 1.00 94.56 199 THR A O 1
ATOM 1471 N N . VAL A 1 200 ? -2.655 4.292 14.101 1.00 92.50 200 VAL A N 1
ATOM 1472 C CA . VAL A 1 200 ? -2.570 4.297 12.637 1.00 92.50 200 VAL A CA 1
ATOM 1473 C C . VAL A 1 200 ? -1.130 4.579 12.223 1.00 92.50 200 VAL A C 1
ATOM 1475 O O . VAL A 1 200 ? -0.645 5.705 12.332 1.00 92.50 200 VAL A O 1
ATOM 1478 N N . ARG A 1 201 ? -0.454 3.556 11.690 1.00 88.44 201 ARG A N 1
ATOM 1479 C CA . ARG A 1 201 ? 0.916 3.665 11.172 1.00 88.44 201 ARG A CA 1
ATOM 1480 C C . ARG A 1 201 ? 0.966 3.394 9.687 1.00 88.44 201 ARG A C 1
ATOM 1482 O O . ARG A 1 201 ? 0.940 2.246 9.247 1.00 88.44 201 ARG A O 1
ATOM 1489 N N . VAL A 1 202 ? 1.107 4.449 8.902 1.00 81.75 202 VAL A N 1
ATOM 1490 C CA . VAL A 1 202 ? 1.315 4.370 7.452 1.00 81.75 202 VAL A CA 1
ATOM 1491 C C . VAL A 1 202 ? 2.521 5.233 7.063 1.00 81.75 202 VAL A C 1
ATOM 1493 O O . VAL A 1 202 ? 2.950 6.079 7.846 1.00 81.75 202 VAL A O 1
ATOM 1496 N N . PRO A 1 203 ? 3.159 5.021 5.898 1.00 70.50 203 PRO A N 1
ATOM 1497 C CA . PRO A 1 203 ? 4.300 5.843 5.495 1.00 70.50 203 PRO A CA 1
ATOM 1498 C C . PRO A 1 203 ? 3.980 7.346 5.570 1.00 70.50 203 PRO A C 1
ATOM 1500 O O . PRO A 1 203 ? 2.999 7.794 4.987 1.00 70.50 203 PRO A O 1
ATOM 1503 N N . GLY A 1 204 ? 4.796 8.101 6.314 1.00 72.69 204 GLY A N 1
ATOM 1504 C CA . GLY A 1 204 ? 4.617 9.545 6.517 1.00 72.69 204 GLY A CA 1
ATOM 1505 C C . GLY A 1 204 ? 3.603 9.938 7.599 1.00 72.69 204 GLY A C 1
ATOM 1506 O O . GLY A 1 204 ? 3.406 11.128 7.817 1.00 72.69 204 GLY A O 1
ATOM 1507 N N . ARG A 1 205 ? 2.965 8.977 8.286 1.00 80.31 205 ARG A N 1
ATOM 1508 C CA . ARG A 1 205 ? 1.952 9.260 9.310 1.00 80.31 205 ARG A CA 1
ATOM 1509 C C . ARG A 1 205 ? 1.976 8.220 10.429 1.00 80.31 205 ARG A C 1
ATOM 1511 O O . ARG A 1 205 ? 1.731 7.036 10.201 1.00 80.31 205 ARG A O 1
ATOM 1518 N N . ASP A 1 206 ? 2.247 8.693 11.635 1.00 87.44 206 ASP A N 1
ATOM 1519 C CA . ASP A 1 206 ? 2.241 7.908 12.865 1.00 87.44 206 ASP A CA 1
ATOM 1520 C C . ASP A 1 206 ? 1.338 8.628 13.862 1.00 87.44 206 ASP A C 1
ATOM 1522 O O . ASP A 1 206 ? 1.684 9.714 14.326 1.00 87.44 206 ASP A O 1
ATOM 1526 N N . ILE A 1 207 ? 0.136 8.095 14.073 1.00 90.50 207 ILE A N 1
ATOM 1527 C CA . ILE A 1 207 ? -0.875 8.733 14.912 1.00 90.50 207 ILE A CA 1
ATOM 1528 C C . ILE A 1 207 ? -1.486 7.694 15.833 1.00 90.50 207 ILE A C 1
ATOM 1530 O O . ILE A 1 207 ? -1.953 6.649 15.383 1.00 90.50 207 ILE A O 1
ATOM 1534 N N . GLU A 1 208 ? -1.530 8.031 17.109 1.00 92.88 208 GLU A N 1
ATOM 1535 C CA . GLU A 1 208 ? -2.261 7.310 18.134 1.00 92.88 208 GLU A CA 1
ATOM 1536 C C . GLU A 1 208 ? -3.541 8.089 18.451 1.00 92.88 208 GLU A C 1
ATOM 1538 O O . GLU A 1 208 ? -3.498 9.292 18.698 1.00 92.88 208 GLU A O 1
ATOM 1543 N N . ILE A 1 209 ? -4.696 7.434 18.332 1.00 94.88 209 ILE A N 1
ATOM 1544 C CA . ILE A 1 209 ? -6.013 8.058 18.483 1.00 94.88 209 ILE A CA 1
ATOM 1545 C C . ILE A 1 209 ? -6.701 7.401 19.679 1.00 94.88 209 ILE A C 1
ATOM 1547 O O . ILE A 1 209 ? -7.135 6.253 19.553 1.00 94.88 209 ILE A O 1
ATOM 1551 N N . PRO A 1 210 ? -6.841 8.086 20.825 1.00 95.88 210 PRO A N 1
ATOM 1552 C CA . PRO A 1 210 ? -7.593 7.555 21.954 1.00 95.88 210 PRO A CA 1
ATOM 1553 C C . PRO A 1 210 ? -9.019 7.204 21.534 1.00 95.88 210 PRO A C 1
ATOM 1555 O O . PRO A 1 210 ? -9.665 7.970 20.812 1.00 95.88 210 PRO A O 1
ATOM 1558 N N . TRP A 1 211 ? -9.552 6.081 22.019 1.00 97.06 211 TRP A N 1
ATOM 1559 C CA . TRP A 1 211 ? -10.931 5.701 21.696 1.00 97.06 211 TRP A CA 1
ATOM 1560 C C . TRP A 1 211 ? -11.948 6.774 22.096 1.00 97.06 211 TRP A C 1
ATOM 1562 O O . TRP A 1 211 ? -12.951 6.959 21.411 1.00 97.06 211 TRP A O 1
ATOM 1572 N N . THR A 1 212 ? -11.668 7.507 23.175 1.00 95.94 212 THR A N 1
ATOM 1573 C CA . THR A 1 212 ? -12.479 8.631 23.664 1.00 95.94 212 THR A CA 1
ATOM 1574 C C . THR A 1 212 ? -12.531 9.801 22.683 1.00 95.94 212 THR A C 1
ATOM 1576 O O . THR A 1 212 ? -13.513 10.537 22.677 1.00 95.94 212 THR A O 1
ATOM 1579 N N . GLN A 1 213 ? -11.519 9.963 21.823 1.00 96.25 213 GLN A N 1
ATOM 1580 C CA . GLN A 1 213 ? -11.500 10.998 20.791 1.00 96.25 213 GLN A CA 1
ATOM 1581 C C . GLN A 1 213 ? -12.298 10.583 19.545 1.00 96.25 213 GLN A C 1
ATOM 1583 O O . GLN A 1 213 ? -12.702 11.439 18.759 1.00 96.25 213 GLN A O 1
ATOM 1588 N N . ILE A 1 214 ? -12.556 9.291 19.331 1.00 97.19 214 ILE A N 1
ATOM 1589 C CA . ILE A 1 214 ? -13.291 8.818 18.156 1.00 97.19 214 ILE A CA 1
ATOM 1590 C C . ILE A 1 214 ? -14.788 9.063 18.375 1.00 97.19 214 ILE A C 1
ATOM 1592 O O . ILE A 1 214 ? -15.455 8.364 19.133 1.00 97.19 214 ILE A O 1
ATOM 1596 N N . LYS A 1 215 ? -15.344 10.048 17.665 1.00 97.12 215 LYS A N 1
ATOM 1597 C CA . LYS A 1 215 ? -16.777 10.365 17.682 1.00 97.12 215 LYS A CA 1
ATOM 1598 C C . LYS A 1 215 ? -17.594 9.304 16.952 1.00 97.12 215 LYS A C 1
ATOM 1600 O O . LYS A 1 215 ? -18.651 8.903 17.429 1.00 97.12 215 LYS A O 1
ATOM 1605 N N . SER A 1 216 ? -17.142 8.880 15.774 1.00 96.75 216 SER A N 1
ATOM 1606 C CA . SER A 1 216 ? -17.835 7.854 14.994 1.00 96.75 216 SER A CA 1
ATOM 1607 C C . SER A 1 216 ? -16.915 7.132 14.019 1.00 96.75 216 SER A C 1
ATOM 1609 O O . SER A 1 216 ? -15.964 7.707 13.484 1.00 96.75 216 SER A O 1
ATOM 1611 N N . VAL A 1 217 ? -17.251 5.868 13.756 1.00 97.31 217 VAL A N 1
ATOM 1612 C CA . VAL A 1 217 ? -16.629 5.029 12.728 1.00 97.31 217 VAL A CA 1
ATOM 1613 C C . VAL A 1 217 ? -17.645 4.811 11.616 1.00 97.31 217 VAL A C 1
ATOM 1615 O O . VAL A 1 217 ? -18.657 4.139 11.799 1.00 97.31 217 VAL A O 1
ATOM 1618 N N . THR A 1 218 ? -17.390 5.387 10.445 1.00 96.00 218 THR A N 1
ATOM 1619 C CA . THR A 1 218 ? -18.304 5.286 9.300 1.00 96.00 218 THR A CA 1
ATOM 1620 C C . THR A 1 218 ? -17.574 4.770 8.079 1.00 96.00 218 THR A C 1
ATOM 1622 O O . THR A 1 218 ? -16.427 5.129 7.822 1.00 96.00 218 THR A O 1
ATOM 1625 N N . ALA A 1 219 ? -18.234 3.917 7.308 1.00 93.12 219 ALA A N 1
ATOM 1626 C CA . ALA A 1 219 ? -17.750 3.591 5.982 1.00 93.12 219 ALA A CA 1
ATOM 1627 C C . ALA A 1 219 ? -18.037 4.790 5.068 1.00 93.12 219 ALA A C 1
ATOM 1629 O O . ALA A 1 219 ? -19.072 5.453 5.196 1.00 93.12 219 ALA A O 1
ATOM 1630 N N . ARG A 1 220 ? -17.122 5.092 4.153 1.00 89.69 220 ARG A N 1
ATOM 1631 C CA .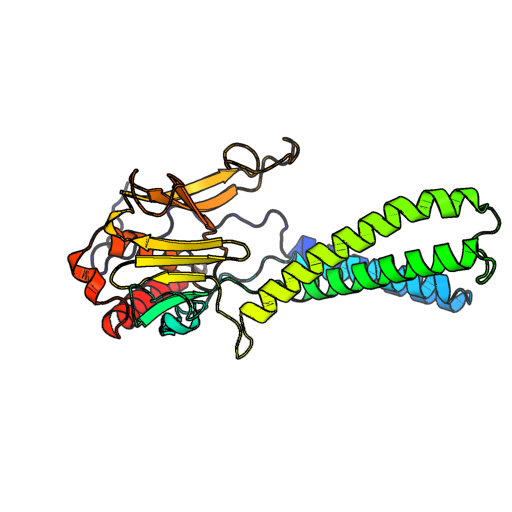 ARG A 1 220 ? -17.303 6.113 3.123 1.00 89.69 220 ARG A CA 1
ATOM 1632 C C . ARG A 1 220 ? -16.771 5.596 1.801 1.00 89.69 220 ARG A C 1
ATOM 1634 O O . ARG A 1 220 ? -15.727 4.960 1.750 1.00 89.69 220 ARG A O 1
ATOM 1641 N N . ARG A 1 221 ? -17.488 5.918 0.735 1.00 82.44 221 ARG A N 1
ATOM 1642 C CA . ARG A 1 221 ? -17.051 5.707 -0.635 1.00 82.44 221 ARG A CA 1
ATOM 1643 C C . ARG A 1 221 ? -16.835 7.076 -1.253 1.00 82.44 221 ARG A C 1
ATOM 1645 O O . ARG A 1 221 ? -17.783 7.851 -1.350 1.00 82.44 221 ARG A O 1
ATOM 1652 N N . THR A 1 222 ? -15.595 7.393 -1.594 1.00 72.12 222 THR A N 1
ATOM 1653 C CA . THR A 1 222 ? -15.235 8.684 -2.195 1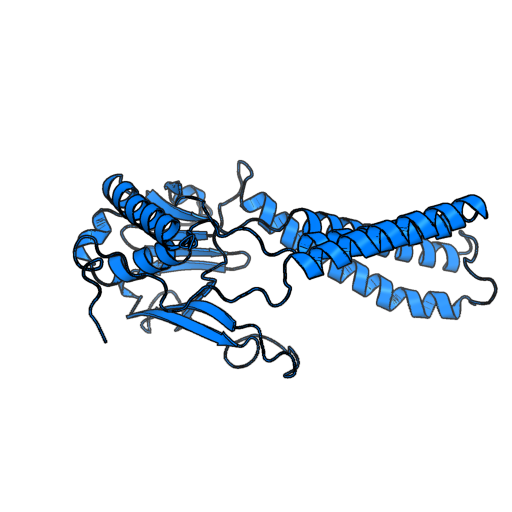.00 72.12 222 THR A CA 1
ATOM 1654 C C . THR A 1 222 ? -14.710 8.455 -3.598 1.00 72.12 222 THR A C 1
ATOM 1656 O O . THR A 1 222 ? -13.849 7.596 -3.794 1.00 72.12 222 THR A O 1
ATOM 1659 N N . ALA A 1 223 ? -15.189 9.237 -4.563 1.00 63.16 223 ALA A N 1
ATOM 1660 C CA . ALA A 1 223 ? -14.559 9.293 -5.872 1.00 63.16 223 ALA A CA 1
ATOM 1661 C C . ALA A 1 223 ? -13.186 9.970 -5.733 1.00 63.16 223 ALA A C 1
ATOM 1663 O O . ALA A 1 223 ? -13.057 10.999 -5.064 1.00 63.16 223 ALA A O 1
ATOM 1664 N N . VAL A 1 224 ? -12.153 9.392 -6.347 1.00 57.81 224 VAL A N 1
ATOM 1665 C CA . VAL A 1 224 ? -10.834 10.033 -6.438 1.00 57.81 224 VAL A CA 1
ATOM 1666 C C . VAL A 1 224 ? -10.998 11.425 -7.068 1.00 57.81 224 VAL A C 1
ATOM 1668 O O . VAL A 1 224 ? -11.431 11.542 -8.212 1.00 57.81 224 VAL A O 1
ATOM 1671 N N . GLY A 1 225 ? -10.665 12.484 -6.319 1.00 49.41 225 GLY A N 1
ATOM 1672 C CA . GLY A 1 225 ? -10.537 13.851 -6.842 1.00 49.41 225 GLY A CA 1
ATOM 1673 C C . GLY A 1 225 ? -11.572 14.897 -6.405 1.00 49.41 225 GLY A C 1
ATOM 1674 O O . GLY A 1 225 ? -11.400 16.050 -6.792 1.00 49.41 225 GLY A O 1
ATOM 1675 N N . THR A 1 226 ? -12.607 14.574 -5.616 1.00 50.75 226 THR A N 1
ATOM 1676 C CA . THR A 1 226 ? -13.608 15.590 -5.203 1.00 50.75 226 THR A CA 1
ATOM 1677 C C . THR A 1 226 ? -13.589 15.986 -3.728 1.00 50.75 226 THR A C 1
ATOM 1679 O O . THR A 1 226 ? -13.902 17.136 -3.445 1.00 50.75 226 THR A O 1
ATOM 1682 N N . ASP A 1 227 ? -13.174 15.112 -2.800 1.00 51.16 227 ASP A N 1
ATOM 1683 C CA . ASP A 1 227 ? -13.469 15.329 -1.366 1.00 51.16 227 ASP A CA 1
ATOM 1684 C C . ASP A 1 227 ? -12.318 15.017 -0.388 1.00 51.16 227 ASP A C 1
ATOM 1686 O O . ASP A 1 227 ? -12.522 15.013 0.826 1.00 51.16 227 ASP A O 1
ATOM 1690 N N . LEU A 1 228 ? -11.099 14.745 -0.873 1.00 56.03 228 LEU A N 1
ATOM 1691 C CA . LEU A 1 228 ? -9.941 14.515 0.001 1.00 56.03 228 LEU A CA 1
ATOM 1692 C C . LEU A 1 228 ? -9.238 15.850 0.318 1.00 56.03 228 LEU A C 1
ATOM 1694 O O . LEU A 1 228 ? -8.647 16.450 -0.585 1.00 56.03 228 LEU A O 1
ATOM 1698 N N . PRO A 1 229 ? -9.245 16.328 1.579 1.00 45.59 229 PRO A N 1
ATOM 1699 C CA . PRO A 1 229 ? -8.505 17.528 1.949 1.00 45.59 229 PRO A CA 1
ATOM 1700 C C . PRO A 1 229 ? -7.000 17.276 1.774 1.00 45.59 229 PRO A C 1
ATOM 1702 O O . PRO A 1 229 ? -6.415 16.446 2.469 1.00 45.59 229 PRO A O 1
ATOM 1705 N N . GLY A 1 230 ? -6.385 17.981 0.819 1.00 50.25 230 GLY A N 1
ATOM 1706 C CA . GLY A 1 230 ? -4.942 17.946 0.556 1.00 50.25 230 GLY A CA 1
ATOM 1707 C C . GLY A 1 230 ? -4.484 17.166 -0.684 1.00 50.25 230 GLY A C 1
ATOM 1708 O O . GLY A 1 230 ? -3.279 17.090 -0.914 1.00 50.25 230 GLY A O 1
ATOM 1709 N N . SER A 1 231 ? -5.379 16.608 -1.513 1.00 44.53 231 SER A N 1
ATOM 1710 C CA . SER A 1 231 ? -4.954 16.019 -2.794 1.00 44.53 231 SER A CA 1
ATOM 1711 C C . SER A 1 231 ? -4.767 17.104 -3.860 1.00 44.53 231 SER A C 1
ATOM 1713 O O . SER A 1 231 ? -5.730 17.590 -4.452 1.00 44.53 231 SER A O 1
ATOM 1715 N N . VAL A 1 232 ? -3.508 17.477 -4.085 1.00 41.34 232 VAL A N 1
ATOM 1716 C CA . VAL A 1 232 ? -3.049 18.328 -5.187 1.00 41.34 232 VAL A CA 1
ATOM 1717 C C . VAL A 1 232 ? -3.371 17.656 -6.530 1.00 41.34 232 VAL A C 1
ATOM 1719 O O . VAL A 1 232 ? -2.931 16.542 -6.790 1.00 41.34 232 VAL A O 1
ATOM 1722 N N . LEU A 1 233 ? -4.155 18.362 -7.353 1.00 35.84 233 LEU A N 1
ATOM 1723 C CA . LEU A 1 233 ? -4.229 18.292 -8.820 1.00 35.84 233 LEU A CA 1
ATOM 1724 C C . LEU A 1 233 ? -4.177 16.884 -9.450 1.00 35.84 233 LEU A C 1
ATOM 1726 O O . LEU A 1 233 ? -3.187 16.511 -10.074 1.00 35.84 233 LEU A O 1
ATOM 1730 N N . LEU A 1 234 ? -5.290 16.146 -9.404 1.00 37.31 234 LEU A N 1
ATOM 1731 C CA . LEU A 1 234 ? -5.574 15.136 -10.430 1.00 37.31 234 LEU A CA 1
ATOM 1732 C C . LEU A 1 234 ? -6.724 15.636 -11.320 1.00 37.31 234 LEU A C 1
ATOM 1734 O O . LEU A 1 234 ? -7.759 16.058 -10.798 1.00 37.31 234 LEU A O 1
ATOM 1738 N N . PRO A 1 235 ? -6.562 15.650 -12.657 1.00 35.38 235 PRO A N 1
ATOM 1739 C CA . PRO A 1 235 ? -7.562 16.185 -13.570 1.00 35.38 235 PRO A CA 1
ATOM 1740 C C . PRO A 1 235 ? -8.889 15.418 -13.486 1.00 35.38 235 PRO A C 1
ATOM 1742 O O . PRO A 1 235 ? -8.951 14.190 -13.477 1.00 35.38 235 PRO A O 1
ATOM 1745 N N . ARG A 1 236 ? -9.971 16.200 -13.495 1.00 41.31 236 ARG A N 1
ATOM 1746 C CA . ARG A 1 236 ? -11.396 15.883 -13.265 1.00 41.31 236 ARG A CA 1
ATOM 1747 C C . ARG A 1 236 ? -12.034 14.857 -14.228 1.00 41.31 236 ARG A C 1
ATOM 1749 O O . ARG A 1 236 ? -13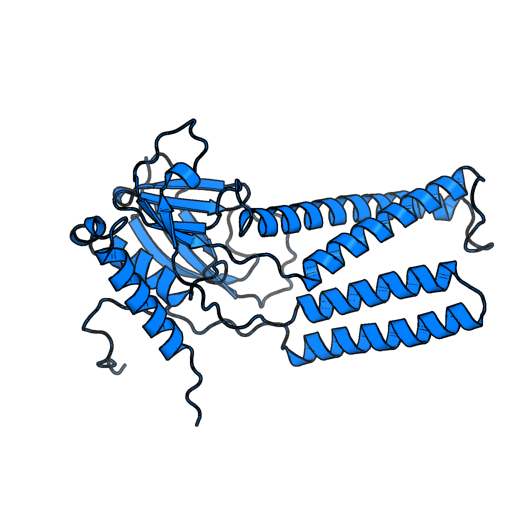.254 14.718 -14.242 1.00 41.31 236 ARG A O 1
ATOM 1756 N N . ARG A 1 237 ? -11.247 14.164 -15.061 1.00 38.06 237 ARG A N 1
ATOM 1757 C CA . ARG A 1 237 ? -11.728 13.295 -16.156 1.00 38.06 237 ARG A CA 1
ATOM 1758 C C . ARG A 1 237 ? -11.617 11.788 -15.887 1.00 38.06 237 ARG A C 1
ATOM 1760 O O . ARG A 1 237 ? -12.051 11.004 -16.725 1.00 38.06 237 ARG A O 1
ATOM 1767 N N . HIS A 1 238 ? -11.139 11.365 -14.716 1.00 38.91 238 HIS A N 1
ATOM 1768 C CA . HIS A 1 238 ? -11.242 9.973 -14.248 1.00 38.91 238 HIS A CA 1
ATOM 1769 C C . HIS A 1 238 ? -12.292 9.836 -13.144 1.00 38.91 238 HIS A C 1
ATOM 1771 O O . HIS A 1 238 ? -12.025 9.531 -11.987 1.00 38.91 238 HIS A O 1
ATOM 1777 N N . ARG A 1 239 ? -13.539 10.077 -13.551 1.00 42.12 239 ARG A N 1
ATOM 1778 C CA . ARG A 1 239 ? -14.747 9.728 -12.806 1.00 42.12 239 ARG A CA 1
ATOM 1779 C C . ARG A 1 239 ? -14.888 8.202 -12.872 1.00 42.12 239 ARG A C 1
ATOM 1781 O O . ARG A 1 239 ? -15.315 7.691 -13.900 1.00 42.12 239 ARG A O 1
ATOM 1788 N N . GLY A 1 240 ? -14.487 7.467 -11.836 1.00 48.69 240 GLY A N 1
ATOM 1789 C CA . GLY A 1 240 ? -14.708 6.014 -11.838 1.00 48.69 240 GLY A CA 1
ATOM 1790 C C . GLY A 1 240 ? -14.116 5.221 -10.681 1.00 48.69 240 GLY A C 1
ATOM 1791 O O . GLY A 1 240 ? -14.697 4.210 -10.298 1.00 48.69 240 GLY A O 1
ATOM 1792 N N . GLU A 1 241 ? -13.013 5.667 -10.078 1.00 57.22 241 GLU A N 1
ATOM 1793 C CA . GLU A 1 241 ? -12.430 4.928 -8.956 1.00 57.22 241 GLU A CA 1
ATOM 1794 C C . GLU A 1 241 ? -13.051 5.394 -7.643 1.00 57.22 241 GLU A C 1
ATOM 1796 O O . GLU A 1 241 ? -12.691 6.411 -7.051 1.00 57.22 241 GLU A O 1
ATOM 1801 N N . ASN A 1 242 ? -14.060 4.641 -7.222 1.00 67.56 242 ASN A N 1
ATOM 1802 C CA . ASN A 1 242 ? -14.579 4.692 -5.872 1.00 67.56 242 ASN A CA 1
ATOM 1803 C C . ASN A 1 242 ? -13.529 4.078 -4.940 1.00 67.56 242 ASN A C 1
ATOM 1805 O O . ASN A 1 242 ? -13.249 2.885 -5.020 1.00 67.56 242 ASN A O 1
ATOM 1809 N N . LEU A 1 243 ? -12.943 4.886 -4.059 1.00 76.69 243 LEU A N 1
ATOM 1810 C CA . LEU A 1 243 ? -12.131 4.377 -2.963 1.00 76.69 243 LEU A CA 1
ATOM 1811 C C . LEU A 1 243 ? -13.046 4.070 -1.784 1.00 76.69 243 LEU A C 1
ATOM 1813 O O . LEU A 1 243 ? -13.739 4.952 -1.270 1.00 76.69 243 LEU A O 1
ATOM 1817 N N . ASP A 1 244 ? -13.028 2.812 -1.358 1.00 87.50 244 ASP A N 1
ATOM 1818 C CA . ASP A 1 244 ? -13.674 2.381 -0.128 1.00 87.50 244 ASP A CA 1
ATOM 1819 C C . ASP A 1 244 ? -12.768 2.749 1.058 1.00 87.50 244 ASP A C 1
ATOM 1821 O O . ASP A 1 244 ? -11.630 2.285 1.187 1.00 87.50 244 ASP A O 1
ATOM 1825 N N . LEU A 1 245 ? -13.272 3.627 1.922 1.00 90.75 245 LEU A N 1
ATOM 1826 C CA . LEU A 1 245 ? -12.567 4.185 3.068 1.00 90.75 245 LEU A CA 1
ATOM 1827 C C . LEU A 1 245 ? -13.334 3.908 4.366 1.00 90.75 245 LEU A C 1
ATOM 1829 O O . LEU A 1 245 ? -14.566 3.883 4.400 1.00 90.75 245 LEU A O 1
ATOM 1833 N N . ILE A 1 246 ? -12.597 3.764 5.463 1.00 94.75 246 ILE A N 1
ATOM 1834 C CA . ILE A 1 246 ? -13.132 3.811 6.825 1.00 94.75 246 ILE A CA 1
ATOM 1835 C C . ILE A 1 246 ? -12.775 5.188 7.389 1.00 94.75 246 ILE A C 1
ATOM 1837 O O . ILE A 1 246 ? -11.599 5.531 7.525 1.00 94.75 246 ILE A O 1
ATOM 1841 N N . ARG A 1 247 ? -13.794 5.994 7.677 1.00 95.06 247 ARG A N 1
ATOM 1842 C CA . ARG A 1 247 ? -13.676 7.333 8.252 1.00 95.06 247 ARG A CA 1
ATOM 1843 C C . ARG A 1 247 ? -13.836 7.254 9.766 1.00 95.06 247 ARG A C 1
ATOM 1845 O O . ARG A 1 247 ? -14.891 6.847 10.252 1.00 95.06 247 ARG A O 1
ATOM 1852 N N . LEU A 1 248 ? -12.821 7.716 10.487 1.00 95.88 248 LEU A N 1
ATOM 1853 C CA . LEU A 1 248 ? -12.880 8.000 11.917 1.00 95.88 248 LEU A CA 1
ATOM 1854 C C . LEU A 1 248 ? -13.109 9.506 12.077 1.00 95.88 248 LEU A C 1
ATOM 1856 O O . LEU A 1 248 ? -12.220 10.309 11.784 1.00 95.88 248 LEU A O 1
ATOM 1860 N N . ALA A 1 249 ? -14.314 9.901 12.481 1.00 95.25 249 ALA A N 1
ATOM 1861 C CA . ALA A 1 249 ? -14.586 11.286 12.851 1.00 95.25 249 ALA A CA 1
ATOM 1862 C C . ALA A 1 249 ? -14.073 11.515 14.273 1.00 95.25 249 ALA A C 1
ATOM 1864 O O . ALA A 1 249 ? -14.403 10.740 15.169 1.00 95.25 249 ALA A O 1
ATOM 1865 N N . LEU A 1 250 ? -13.274 12.559 14.478 1.00 95.50 250 LEU A N 1
ATOM 1866 C CA . LEU A 1 250 ? -12.610 12.838 15.745 1.00 95.50 250 LEU A CA 1
ATOM 1867 C C . LEU A 1 250 ? -13.256 14.037 16.444 1.00 95.50 250 LEU A C 1
ATOM 1869 O O . LEU A 1 250 ? -13.698 14.994 15.802 1.00 95.50 250 LEU A O 1
ATOM 1873 N N . LEU A 1 251 ? -13.328 13.973 17.771 1.00 93.50 251 LEU A N 1
ATOM 1874 C CA . LEU A 1 251 ? -13.723 15.098 18.605 1.00 93.50 251 LEU A CA 1
ATOM 1875 C C . LEU A 1 251 ? -12.640 16.192 18.565 1.00 93.50 251 LEU A C 1
ATOM 1877 O O . LEU A 1 251 ? -11.445 15.880 18.492 1.00 93.50 251 LEU A O 1
ATOM 1881 N N . PRO A 1 252 ? -13.044 17.475 18.604 1.00 86.94 252 PRO A N 1
ATOM 1882 C CA . PRO A 1 252 ? -12.102 18.581 18.714 1.00 86.94 252 PRO A CA 1
ATOM 1883 C C . PRO A 1 252 ? -11.394 18.559 20.077 1.00 86.94 252 PRO A C 1
ATOM 1885 O O . PRO A 1 252 ? -11.973 18.123 21.068 1.00 86.94 252 PRO A O 1
ATOM 1888 N N . GLY A 1 253 ? -10.161 19.071 20.127 1.00 79.56 253 GLY A N 1
ATOM 1889 C CA . GLY A 1 253 ? -9.425 19.280 21.382 1.00 79.56 253 GLY A CA 1
ATOM 1890 C C . GLY A 1 253 ? -8.573 18.104 21.873 1.00 79.56 253 GLY A C 1
ATOM 1891 O O . GLY A 1 253 ? -8.034 18.189 22.969 1.00 79.56 253 GLY A O 1
ATOM 1892 N N . GLY A 1 254 ? -8.433 17.028 21.090 1.00 78.94 254 GLY A N 1
ATOM 1893 C CA . GLY A 1 254 ? -7.456 15.969 21.372 1.00 78.94 254 GLY A CA 1
ATOM 1894 C C . GLY A 1 254 ? -6.081 16.235 20.749 1.00 78.94 254 GLY A C 1
ATOM 1895 O O . GLY A 1 254 ? -5.888 17.216 20.032 1.00 78.94 254 GLY A O 1
ATOM 1896 N N . GLU A 1 255 ? -5.136 15.322 20.984 1.00 78.50 255 GLU A N 1
ATOM 1897 C CA . GLU A 1 255 ? -3.760 15.411 20.461 1.00 78.50 255 GLU A CA 1
ATOM 1898 C C . GLU A 1 255 ? -3.708 15.421 18.926 1.00 78.50 255 GLU A C 1
ATOM 1900 O O . GLU A 1 255 ? -2.824 16.019 18.309 1.00 78.50 255 GLU A O 1
ATOM 1905 N N . VAL A 1 256 ? -4.692 14.784 18.288 1.00 83.06 256 VAL A N 1
ATOM 1906 C CA . VAL A 1 256 ? -4.822 14.766 16.832 1.00 83.06 256 VAL A CA 1
ATOM 1907 C C . VAL A 1 256 ? -5.559 16.016 16.365 1.00 83.06 256 VAL A C 1
ATOM 1909 O O . VAL A 1 256 ? -6.771 16.137 16.540 1.00 83.06 256 VAL A O 1
ATOM 1912 N N . THR A 1 257 ? -4.829 16.931 15.723 1.00 79.69 257 THR A N 1
ATOM 1913 C CA . THR A 1 257 ? -5.361 18.210 15.212 1.00 79.69 257 THR A CA 1
ATOM 1914 C C . THR A 1 257 ? -6.353 18.040 14.060 1.00 79.69 257 THR A C 1
ATOM 1916 O O . THR A 1 257 ? -7.225 18.885 13.848 1.00 79.69 257 THR A O 1
ATOM 1919 N N . SER A 1 258 ? -6.250 16.941 13.308 1.00 83.81 258 SER A N 1
ATOM 1920 C CA . SER A 1 258 ? -7.200 16.623 12.244 1.00 83.81 258 SER A CA 1
ATOM 1921 C C . SER A 1 258 ? -8.551 16.224 12.830 1.00 83.81 258 SER A C 1
ATOM 1923 O O . SER A 1 258 ? -8.629 15.331 13.667 1.00 83.81 258 SER A O 1
ATOM 1925 N N . ARG A 1 259 ? -9.641 16.806 12.322 1.00 88.94 259 ARG A N 1
ATOM 1926 C CA . ARG A 1 259 ? -11.012 16.406 12.699 1.00 88.94 259 ARG A CA 1
ATOM 1927 C C . ARG A 1 259 ? -11.412 15.041 12.147 1.00 88.94 259 ARG A C 1
ATOM 1929 O O . ARG A 1 259 ? -12.411 14.469 12.572 1.00 88.94 259 ARG A O 1
ATOM 1936 N N . GLU A 1 260 ? -10.670 14.535 11.167 1.00 91.06 260 GLU A N 1
ATOM 1937 C CA . GLU A 1 260 ? -10.988 13.285 10.490 1.00 91.06 260 GLU A CA 1
ATOM 1938 C C . GLU A 1 260 ? -9.726 12.480 10.193 1.00 91.06 260 GLU A C 1
ATOM 1940 O O . GLU A 1 260 ? -8.690 13.013 9.781 1.00 91.06 260 GLU A O 1
ATOM 1945 N N . GLN A 1 261 ? -9.829 11.169 10.374 1.00 91.31 261 GLN A N 1
ATOM 1946 C CA . GLN A 1 261 ? -8.828 10.208 9.944 1.00 91.31 261 GLN A CA 1
ATOM 1947 C C . GLN A 1 261 ? -9.460 9.250 8.940 1.00 91.31 261 GLN A C 1
ATOM 1949 O O . GLN A 1 261 ? -10.480 8.619 9.209 1.00 91.31 261 GLN A O 1
ATOM 1954 N N . TRP A 1 262 ? -8.812 9.115 7.788 1.00 91.75 262 TRP A N 1
ATOM 1955 C CA . TRP A 1 262 ? -9.235 8.221 6.719 1.00 91.75 262 TRP A CA 1
ATOM 1956 C C . TRP A 1 262 ? -8.309 7.010 6.668 1.00 91.75 262 TRP A C 1
ATOM 1958 O O . TRP A 1 262 ? -7.085 7.159 6.718 1.00 91.75 262 TRP A O 1
ATOM 1968 N N . LEU A 1 263 ? -8.896 5.820 6.588 1.00 91.69 263 LEU A N 1
ATOM 1969 C CA . LEU A 1 263 ? -8.203 4.542 6.454 1.00 91.69 263 LEU A CA 1
ATOM 1970 C C . LEU A 1 263 ? -8.650 3.876 5.151 1.00 91.69 263 LEU A C 1
ATOM 1972 O O . LEU A 1 263 ? -9.843 3.830 4.862 1.00 91.69 263 LEU A O 1
ATOM 1976 N N . ALA A 1 264 ? -7.715 3.346 4.365 1.00 89.44 264 ALA A N 1
ATOM 1977 C CA . ALA A 1 264 ? -8.050 2.645 3.126 1.00 89.44 264 ALA A CA 1
ATOM 1978 C C . ALA A 1 264 ? -8.606 1.251 3.447 1.00 89.44 264 ALA A C 1
ATOM 1980 O O . ALA A 1 264 ? -7.851 0.404 3.919 1.00 89.44 264 ALA A O 1
ATOM 1981 N N . ALA A 1 265 ? -9.888 0.987 3.174 1.00 88.88 265 ALA A N 1
ATOM 1982 C CA . ALA A 1 265 ? -10.537 -0.269 3.564 1.00 88.88 265 ALA A CA 1
ATOM 1983 C C . ALA A 1 265 ? -9.830 -1.498 2.956 1.00 88.88 265 ALA A C 1
ATOM 1985 O O . ALA A 1 265 ? -9.591 -2.488 3.645 1.00 88.88 265 ALA A O 1
ATOM 1986 N N . ASP A 1 266 ? -9.397 -1.388 1.697 1.00 87.25 266 ASP A N 1
ATOM 1987 C CA . ASP A 1 266 ? -8.674 -2.435 0.958 1.00 87.25 266 ASP A CA 1
ATOM 1988 C C . ASP A 1 266 ? -7.135 -2.324 1.065 1.00 87.25 266 ASP A C 1
ATOM 1990 O O . ASP A 1 266 ? -6.388 -3.044 0.396 1.00 87.25 266 ASP A O 1
ATOM 1994 N N . GLY A 1 267 ? -6.633 -1.418 1.913 1.00 87.75 267 GLY A N 1
ATOM 1995 C CA . GLY A 1 267 ? -5.201 -1.160 2.101 1.00 87.75 267 GLY A CA 1
ATOM 1996 C C . GLY A 1 267 ? -4.472 -2.187 2.975 1.00 87.75 267 GLY A C 1
ATOM 1997 O O . GLY A 1 267 ? -3.238 -2.155 3.058 1.00 87.75 267 GLY A O 1
ATOM 1998 N N . TYR A 1 268 ? -5.210 -3.097 3.610 1.00 92.19 268 TYR A N 1
ATOM 1999 C CA . TYR A 1 268 ? -4.702 -4.037 4.606 1.00 92.19 268 TYR A CA 1
ATOM 2000 C C . TYR A 1 268 ? -4.668 -5.478 4.084 1.00 92.19 268 TYR A C 1
ATOM 2002 O O . TYR A 1 268 ? -5.326 -5.852 3.115 1.00 92.19 268 TYR A O 1
ATOM 2010 N N . SER A 1 269 ? -3.845 -6.305 4.722 1.00 92.69 269 SER A N 1
ATOM 2011 C CA . SER A 1 269 ? -3.751 -7.743 4.436 1.00 92.69 269 SER A CA 1
ATOM 2012 C C . SER A 1 269 ? -4.918 -8.550 5.018 1.00 92.69 269 SER A C 1
ATOM 2014 O O . SER A 1 269 ? -5.149 -9.680 4.582 1.00 92.69 269 SER A O 1
ATOM 2016 N N . VAL A 1 270 ? -5.659 -7.956 5.954 1.00 95.00 270 VAL A N 1
ATOM 2017 C CA . VAL A 1 270 ? -6.880 -8.478 6.578 1.00 95.00 270 VAL A CA 1
ATOM 2018 C C . VAL A 1 270 ? -8.108 -8.121 5.724 1.00 95.00 270 VAL A C 1
ATOM 2020 O O . VAL A 1 270 ? -8.130 -7.033 5.147 1.00 95.00 270 VAL A O 1
ATOM 2023 N N . PRO A 1 271 ? -9.139 -8.990 5.636 1.00 95.06 271 PRO A N 1
ATOM 2024 C CA . PRO A 1 271 ? -10.434 -8.645 5.048 1.00 95.06 271 PRO A CA 1
ATOM 2025 C C . PRO A 1 271 ? -10.990 -7.315 5.568 1.00 95.06 271 PRO A C 1
ATOM 2027 O O . PRO A 1 271 ? -11.122 -7.126 6.777 1.00 95.06 271 PRO A O 1
ATOM 2030 N N . ARG A 1 272 ? -11.369 -6.419 4.652 1.00 94.38 272 ARG A N 1
ATOM 2031 C CA . ARG A 1 272 ? -11.889 -5.085 4.987 1.00 94.38 272 ARG A CA 1
ATOM 2032 C C . ARG A 1 272 ? -13.088 -5.119 5.933 1.00 94.38 272 ARG A C 1
ATOM 2034 O O . ARG A 1 272 ? -13.167 -4.291 6.831 1.00 94.38 272 ARG A O 1
ATOM 2041 N N . ASP A 1 273 ? -13.966 -6.111 5.771 1.00 95.31 273 ASP A N 1
ATOM 2042 C CA . ASP A 1 273 ? -15.153 -6.283 6.608 1.00 95.31 273 ASP A CA 1
ATOM 2043 C C . ASP A 1 273 ? -14.749 -6.535 8.058 1.00 95.31 273 ASP A C 1
ATOM 2045 O O . ASP A 1 273 ? -15.323 -5.946 8.960 1.00 95.31 273 ASP A O 1
ATOM 2049 N N . ALA A 1 274 ? -13.703 -7.334 8.288 1.00 96.56 274 ALA A N 1
ATOM 2050 C CA . ALA A 1 274 ? -13.209 -7.613 9.631 1.00 96.56 274 ALA A CA 1
ATOM 2051 C C . ALA A 1 274 ? -12.532 -6.386 10.264 1.00 96.56 274 ALA A C 1
ATOM 2053 O O . ALA A 1 274 ? -12.729 -6.134 11.449 1.00 96.56 274 ALA A O 1
ATOM 2054 N N . VAL A 1 275 ? -11.778 -5.597 9.485 1.00 96.69 275 VAL A N 1
ATOM 2055 C CA . VAL A 1 275 ? -11.189 -4.328 9.961 1.00 96.69 275 VAL A CA 1
ATOM 2056 C C . VAL A 1 275 ? -12.283 -3.328 10.330 1.00 96.69 275 VAL A C 1
ATOM 2058 O O . VAL A 1 275 ? -12.238 -2.725 11.401 1.00 96.69 275 VAL A O 1
ATOM 2061 N N . TYR A 1 276 ? -13.283 -3.180 9.461 1.00 97.25 276 TYR A N 1
ATOM 2062 C CA . TYR A 1 276 ? -14.418 -2.296 9.683 1.00 97.25 276 TYR A CA 1
ATOM 2063 C C . TYR A 1 276 ? -15.262 -2.725 10.885 1.00 97.25 276 TYR A C 1
ATOM 2065 O O . TYR A 1 276 ? -15.504 -1.905 11.770 1.00 97.25 276 TYR A O 1
ATOM 2073 N N . THR A 1 277 ? -15.640 -4.008 10.948 1.00 97.38 277 THR A N 1
ATOM 2074 C CA . THR A 1 277 ? -16.353 -4.603 12.085 1.00 97.38 277 THR A CA 1
ATOM 2075 C C . THR A 1 277 ? -15.601 -4.325 13.379 1.00 97.38 277 THR A C 1
ATOM 2077 O O . THR A 1 277 ? -16.199 -3.822 14.320 1.00 97.38 277 THR A O 1
ATOM 2080 N N . ALA A 1 278 ? -14.296 -4.612 13.433 1.00 97.50 278 ALA A N 1
ATOM 2081 C CA . ALA A 1 278 ? -13.530 -4.459 14.662 1.00 97.50 278 ALA A CA 1
ATOM 2082 C C . ALA A 1 278 ? -13.511 -3.007 15.150 1.00 97.50 278 ALA A C 1
ATOM 2084 O O . ALA A 1 278 ? -13.837 -2.743 16.304 1.00 97.50 278 ALA A O 1
ATOM 2085 N N . LEU A 1 279 ? -13.208 -2.055 14.262 1.00 97.88 279 LEU A N 1
ATOM 2086 C CA . LEU A 1 279 ? -13.215 -0.633 14.608 1.00 97.88 279 LEU A CA 1
ATOM 2087 C C . LEU A 1 279 ? -14.587 -0.167 15.094 1.00 97.88 279 LEU A C 1
ATOM 2089 O O . LEU A 1 279 ? -14.678 0.528 16.102 1.00 97.88 279 LEU A O 1
ATOM 2093 N N . ARG A 1 280 ? -15.653 -0.540 14.383 1.00 97.56 280 ARG A N 1
ATOM 2094 C CA . ARG A 1 280 ? -17.009 -0.098 14.705 1.00 97.56 280 ARG A CA 1
ATOM 2095 C C . ARG A 1 280 ? -17.540 -0.741 15.985 1.00 97.56 280 ARG A C 1
ATOM 2097 O O . ARG A 1 280 ? -18.116 -0.041 16.809 1.00 97.56 280 ARG A O 1
ATOM 2104 N N . TRP A 1 281 ? -17.308 -2.037 16.177 1.00 97.44 281 TRP A N 1
ATOM 2105 C CA . TRP A 1 281 ? -17.799 -2.775 17.337 1.00 97.44 281 TRP A CA 1
ATOM 2106 C C . TRP A 1 281 ? -17.106 -2.338 18.628 1.00 97.44 281 TRP A C 1
ATOM 2108 O O . TRP A 1 281 ? -17.792 -2.037 19.599 1.00 97.44 281 TRP A O 1
ATOM 2118 N N . TYR A 1 282 ? -15.772 -2.226 18.640 1.00 97.88 282 TYR A N 1
ATOM 2119 C CA . TYR A 1 282 ? -15.045 -1.736 19.820 1.00 97.88 282 TYR A CA 1
ATOM 2120 C C . TYR A 1 282 ? -15.264 -0.238 20.064 1.00 97.88 282 TYR A C 1
ATOM 2122 O O . TYR A 1 282 ? -15.182 0.227 21.202 1.00 97.88 282 TYR A O 1
ATOM 2130 N N . HIS A 1 283 ? -15.597 0.536 19.026 1.00 97.81 283 HIS A N 1
ATOM 2131 C CA . HIS A 1 283 ? -16.071 1.906 19.215 1.00 97.81 283 HIS A CA 1
ATOM 2132 C C . HIS A 1 283 ? -17.399 1.931 19.984 1.00 97.81 283 HIS A C 1
ATOM 2134 O O . HIS A 1 283 ? -17.485 2.658 20.973 1.00 97.81 283 HIS A O 1
ATOM 2140 N N . SER A 1 284 ? -18.377 1.102 19.600 1.00 97.56 284 SER A N 1
ATOM 2141 C CA . SER A 1 284 ? -19.704 1.068 20.231 1.00 97.56 284 SER A CA 1
ATOM 2142 C C . SER A 1 284 ? -19.781 0.299 21.558 1.00 97.56 284 SER A C 1
ATOM 2144 O O . SER A 1 284 ? -20.749 0.496 22.280 1.00 97.56 284 SER A O 1
ATOM 2146 N N . HIS A 1 285 ? -18.793 -0.546 21.875 1.00 97.56 285 HIS A N 1
ATOM 2147 C CA . HIS A 1 285 ? -18.723 -1.357 23.104 1.00 97.56 285 HIS A CA 1
ATOM 2148 C C . HIS A 1 285 ? -17.458 -1.011 23.909 1.00 97.56 285 HIS A C 1
ATOM 2150 O O . HIS A 1 285 ? -16.486 -1.778 23.907 1.00 97.56 285 HIS A O 1
ATOM 2156 N N . PRO A 1 286 ? -17.401 0.171 24.556 1.00 97.75 286 PRO A N 1
ATOM 2157 C CA . PRO A 1 286 ? -16.258 0.569 25.375 1.00 97.75 286 PRO A CA 1
ATOM 2158 C C . PRO A 1 286 ? -15.922 -0.441 26.475 1.00 97.75 286 PRO A C 1
ATOM 2160 O O . PRO A 1 286 ? -14.747 -0.686 26.739 1.00 97.75 286 PRO A O 1
ATOM 2163 N N . GLU A 1 287 ? -16.936 -1.076 27.053 1.00 97.50 287 GLU A N 1
ATOM 2164 C CA . GLU A 1 287 ? -16.831 -2.120 28.068 1.00 97.50 287 GLU A CA 1
ATOM 2165 C C . GLU A 1 287 ? -16.173 -3.408 27.574 1.00 97.50 287 GLU A C 1
ATOM 2167 O O . GLU A 1 287 ? -15.792 -4.229 28.395 1.00 97.50 287 GLU A O 1
ATOM 2172 N N . ALA A 1 288 ? -16.032 -3.606 26.263 1.00 97.38 288 ALA A N 1
ATOM 2173 C CA . ALA A 1 288 ? -15.362 -4.772 25.697 1.00 97.38 288 ALA A CA 1
ATOM 2174 C C . ALA A 1 288 ? -13.915 -4.486 25.275 1.00 97.38 288 ALA A C 1
ATOM 2176 O O . ALA A 1 288 ? -13.191 -5.408 24.907 1.00 97.38 288 ALA A O 1
ATOM 2177 N N . ARG A 1 289 ? -13.457 -3.228 25.322 1.00 97.62 289 ARG A N 1
ATOM 2178 C CA . ARG A 1 289 ? -12.104 -2.852 24.869 1.00 97.62 289 ARG A CA 1
ATOM 2179 C C . ARG A 1 289 ? -10.992 -3.492 25.691 1.00 97.62 289 ARG A C 1
ATOM 2181 O O . ARG A 1 289 ? -9.910 -3.678 25.150 1.00 97.62 289 ARG A O 1
ATOM 2188 N N . TRP A 1 290 ? -11.264 -3.910 26.928 1.00 97.25 290 TRP A N 1
ATOM 2189 C CA . TRP A 1 290 ? -10.318 -4.703 27.720 1.00 97.25 290 TRP A CA 1
ATOM 2190 C C . TRP A 1 290 ? -9.946 -6.028 27.034 1.00 97.25 290 TRP A C 1
ATOM 2192 O O . TRP A 1 290 ? -8.913 -6.605 27.336 1.00 97.25 290 TRP A O 1
ATOM 2202 N N . GLU A 1 291 ? -10.737 -6.540 26.090 1.00 97.38 291 GLU A N 1
ATOM 2203 C CA . GLU A 1 291 ? -10.354 -7.727 25.319 1.00 97.38 291 GLU A CA 1
ATOM 2204 C C . GLU A 1 291 ? -9.207 -7.437 24.330 1.00 97.38 291 GLU A C 1
ATOM 2206 O O . GLU A 1 291 ? -8.485 -8.356 23.936 1.00 97.38 291 GLU A O 1
ATOM 2211 N N . LEU A 1 292 ? -9.043 -6.177 23.904 1.00 97.38 292 LEU A N 1
ATOM 2212 C CA . LEU A 1 292 ? -7.984 -5.765 22.985 1.00 97.38 292 LEU A CA 1
ATOM 2213 C C . LEU A 1 292 ? -6.632 -5.830 23.689 1.00 97.38 292 LEU A C 1
ATOM 2215 O O . LEU A 1 292 ? -6.485 -5.418 24.836 1.00 97.38 292 LEU A O 1
ATOM 2219 N N . GLY A 1 293 ? -5.634 -6.361 22.988 1.00 94.31 293 GLY A N 1
ATOM 2220 C CA . GLY A 1 293 ? -4.345 -6.630 23.612 1.00 94.31 293 GLY A CA 1
ATOM 2221 C C . GLY A 1 293 ? -4.354 -7.905 24.462 1.00 94.31 293 GLY A C 1
ATOM 2222 O O . GLY A 1 293 ? -3.445 -8.085 25.265 1.00 94.31 293 GLY A O 1
ATOM 2223 N N . ARG A 1 294 ? -5.352 -8.788 24.291 1.00 97.06 294 ARG A N 1
ATOM 2224 C CA . ARG A 1 294 ? -5.465 -10.083 24.981 1.00 97.06 294 ARG A CA 1
ATOM 2225 C C . ARG A 1 294 ? -5.971 -11.188 24.040 1.00 97.06 294 ARG A C 1
ATOM 2227 O O . ARG A 1 294 ? -6.342 -10.948 22.888 1.00 97.06 294 ARG A O 1
ATOM 2234 N N . VAL A 1 295 ? -5.977 -12.429 24.529 1.00 96.00 295 VAL A N 1
ATOM 2235 C CA . VAL A 1 295 ? -6.370 -13.624 23.754 1.00 96.00 295 VAL A CA 1
ATOM 2236 C C . VAL A 1 295 ? -7.869 -13.618 23.433 1.00 96.00 295 VAL A C 1
ATOM 2238 O O . VAL A 1 295 ? -8.293 -14.112 22.387 1.00 96.00 295 VAL A O 1
ATOM 2241 N N . GLU A 1 296 ? -8.686 -13.041 24.310 1.00 96.19 296 GLU A N 1
ATOM 2242 C CA . GLU A 1 296 ? -10.127 -12.873 24.133 1.00 96.19 296 GLU A CA 1
ATOM 2243 C C . GLU A 1 296 ? -10.430 -12.049 22.874 1.00 96.19 296 GLU A C 1
ATOM 2245 O O . GLU A 1 296 ? -11.193 -12.496 22.009 1.00 96.19 296 GLU A O 1
ATOM 2250 N N . GLY A 1 297 ? -9.756 -10.903 22.719 1.00 95.50 297 GLY A N 1
ATOM 2251 C CA . GLY A 1 297 ? -9.876 -10.048 21.542 1.00 95.50 297 GLY A CA 1
ATOM 2252 C C . GLY A 1 297 ? -9.381 -10.740 20.277 1.00 95.50 297 GLY A C 1
ATOM 2253 O O . GLY A 1 297 ? -10.047 -10.682 19.242 1.00 95.50 297 GLY A O 1
ATOM 2254 N N . GLU A 1 298 ? -8.275 -11.488 20.360 1.00 96.12 298 GLU A N 1
ATOM 2255 C CA . GLU A 1 298 ? -7.764 -12.278 19.232 1.00 96.12 298 GLU A CA 1
ATOM 2256 C C . GLU A 1 298 ? -8.806 -13.285 18.728 1.00 96.12 298 GLU A C 1
ATOM 2258 O O . GLU A 1 298 ? -9.098 -13.331 17.530 1.00 96.12 298 GLU A O 1
ATOM 2263 N N . ARG A 1 299 ? -9.434 -14.046 19.634 1.00 96.31 299 ARG A N 1
ATOM 2264 C CA . ARG A 1 299 ? -10.478 -15.024 19.282 1.00 96.31 299 ARG A CA 1
ATOM 2265 C C . ARG A 1 299 ? -11.689 -14.361 18.629 1.00 96.31 299 ARG A C 1
ATOM 2267 O O . ARG A 1 299 ? -12.219 -14.898 17.649 1.00 96.31 299 ARG A O 1
ATOM 2274 N N . ARG A 1 300 ? -12.130 -13.208 19.147 1.00 96.50 300 ARG A N 1
ATOM 2275 C CA . ARG A 1 300 ? -13.275 -12.461 18.602 1.00 96.50 300 ARG A CA 1
ATOM 2276 C C . ARG A 1 300 ? -12.976 -11.936 17.200 1.00 96.50 300 ARG A C 1
ATOM 2278 O O . ARG A 1 300 ? -13.729 -12.214 16.262 1.00 96.50 300 ARG A O 1
ATOM 2285 N N . ILE A 1 301 ? -11.848 -11.249 17.045 1.00 96.56 301 ILE A N 1
ATOM 2286 C CA . ILE A 1 301 ? -11.401 -10.668 15.779 1.00 96.56 301 ILE A CA 1
ATOM 2287 C C . ILE A 1 301 ? -11.178 -11.759 14.719 1.00 96.56 301 ILE A C 1
ATOM 2289 O O . ILE A 1 301 ? -11.583 -11.606 13.563 1.00 96.56 301 ILE A O 1
ATOM 2293 N N . GLU A 1 302 ? -10.610 -12.901 15.106 1.00 96.75 302 GLU A N 1
ATOM 2294 C CA . GLU A 1 302 ? -10.456 -14.062 14.230 1.00 96.75 302 GLU A CA 1
ATOM 2295 C C . GLU A 1 302 ? -11.812 -14.665 13.820 1.00 96.75 302 GLU A C 1
ATOM 2297 O O . GLU A 1 302 ? -12.000 -15.105 12.681 1.00 96.75 302 GLU A O 1
ATOM 2302 N N . GLY A 1 303 ? -12.804 -14.646 14.714 1.00 96.06 303 GLY A N 1
ATOM 2303 C CA . GLY A 1 303 ? -14.193 -14.975 14.393 1.00 96.06 303 GLY A CA 1
ATOM 2304 C C . GLY A 1 303 ? -14.762 -14.089 13.280 1.00 96.06 303 GLY A C 1
ATOM 2305 O O . GLY A 1 303 ? -15.322 -14.602 12.307 1.00 96.06 303 GLY A O 1
ATOM 2306 N N . TRP A 1 304 ? -14.564 -12.773 13.372 1.00 96.38 304 TRP A N 1
ATOM 2307 C CA . TRP A 1 304 ? -14.979 -11.827 12.330 1.00 96.38 304 TRP A CA 1
ATOM 2308 C C . TRP A 1 304 ? -14.218 -12.022 11.021 1.00 96.38 304 TRP A C 1
ATOM 2310 O O . TRP A 1 304 ? -14.828 -12.005 9.952 1.00 96.38 304 TRP A O 1
ATOM 2320 N N . ARG A 1 305 ? -12.909 -12.295 11.081 1.00 96.00 305 ARG A N 1
ATOM 2321 C CA . ARG A 1 305 ? -12.108 -12.627 9.895 1.00 96.00 305 ARG A CA 1
ATOM 2322 C C . ARG A 1 305 ? -12.667 -13.842 9.163 1.00 96.00 305 ARG A C 1
ATOM 2324 O O . ARG A 1 305 ? -12.855 -13.789 7.948 1.00 96.00 305 ARG A O 1
ATOM 2331 N N . ARG A 1 306 ? -12.963 -14.931 9.880 1.00 95.88 306 ARG A N 1
ATOM 2332 C CA . ARG A 1 306 ? -13.538 -16.151 9.286 1.00 95.88 306 ARG A CA 1
ATOM 2333 C C . ARG A 1 306 ? -14.891 -15.884 8.628 1.00 95.88 306 ARG A C 1
ATOM 2335 O O . ARG A 1 306 ? -15.118 -16.366 7.521 1.00 95.88 306 ARG A O 1
ATOM 2342 N N . ARG A 1 307 ? -15.749 -15.072 9.253 1.00 94.06 307 ARG A N 1
ATOM 2343 C CA . ARG A 1 307 ? -17.039 -14.658 8.671 1.00 94.06 307 ARG A CA 1
ATOM 2344 C C . ARG A 1 307 ? -16.868 -13.811 7.415 1.00 94.06 307 ARG A C 1
ATOM 2346 O O . ARG A 1 307 ? -17.501 -14.112 6.410 1.00 94.06 307 ARG A O 1
ATOM 2353 N N . ALA A 1 308 ? -15.964 -12.833 7.433 1.00 93.12 308 ALA A N 1
ATOM 2354 C CA . ALA A 1 308 ? -15.633 -12.032 6.256 1.00 93.12 308 ALA A CA 1
ATOM 2355 C C . ALA A 1 308 ? -15.134 -12.908 5.093 1.00 93.12 308 ALA A C 1
ATOM 2357 O O . ALA A 1 308 ? -15.521 -12.719 3.944 1.00 93.12 308 ALA A O 1
ATOM 2358 N N . LEU A 1 309 ? -14.311 -13.921 5.384 1.00 92.75 309 LEU A N 1
ATOM 2359 C CA . LEU A 1 309 ? -13.841 -14.871 4.374 1.00 92.75 309 LEU A CA 1
ATOM 2360 C C . LEU A 1 309 ? -14.942 -15.786 3.837 1.00 92.75 309 LEU A C 1
ATOM 2362 O O . LEU A 1 309 ? -14.908 -16.117 2.653 1.00 92.75 309 LEU A O 1
ATOM 2366 N N . ALA A 1 310 ? -15.890 -16.195 4.682 1.00 90.88 310 ALA A N 1
ATOM 2367 C CA . ALA A 1 310 ? -17.042 -16.989 4.271 1.00 90.88 310 ALA A CA 1
ATOM 2368 C C . ALA A 1 310 ? -17.995 -16.173 3.385 1.00 90.88 310 ALA A C 1
ATOM 2370 O O . ALA A 1 310 ? -18.346 -16.632 2.304 1.00 90.88 310 ALA A O 1
ATOM 2371 N N . ALA A 1 311 ? -18.316 -14.937 3.784 1.00 87.12 311 ALA A N 1
ATOM 2372 C CA . ALA A 1 311 ? -19.133 -14.006 3.000 1.00 87.12 311 ALA A CA 1
ATOM 2373 C C . ALA A 1 311 ? -18.480 -13.635 1.657 1.00 87.12 311 ALA A C 1
ATOM 2375 O O . ALA A 1 311 ? -19.154 -13.297 0.689 1.00 87.12 311 ALA A O 1
ATOM 2376 N N . ALA A 1 312 ? -17.149 -13.710 1.586 1.00 81.56 312 ALA A N 1
ATOM 2377 C CA . ALA A 1 312 ? -16.400 -13.431 0.376 1.00 81.56 312 ALA A CA 1
ATOM 2378 C C . ALA A 1 312 ? -16.342 -14.600 -0.623 1.00 81.56 312 ALA A C 1
ATOM 2380 O O . ALA A 1 312 ? -15.792 -14.397 -1.713 1.00 81.56 312 ALA A O 1
ATOM 2381 N N . ARG A 1 313 ? -16.831 -15.802 -0.287 1.00 76.38 313 ARG A N 1
ATOM 2382 C CA . ARG A 1 313 ? -16.913 -16.898 -1.260 1.00 76.38 313 ARG A CA 1
ATOM 2383 C C . ARG A 1 313 ? -18.060 -16.595 -2.228 1.00 76.38 313 ARG A C 1
ATOM 2385 O O . ARG A 1 313 ? -19.150 -16.292 -1.750 1.00 76.38 313 ARG A O 1
ATOM 2392 N N . PRO A 1 314 ? -17.835 -16.621 -3.553 1.00 62.81 314 PRO A N 1
ATOM 2393 C CA . PRO A 1 314 ? -18.953 -16.609 -4.482 1.00 62.81 314 PRO A CA 1
ATOM 2394 C C . PRO A 1 314 ? -19.841 -17.801 -4.126 1.00 62.81 314 PRO A C 1
ATOM 2396 O O . PRO A 1 314 ? -19.335 -18.911 -3.957 1.00 62.81 314 PRO A O 1
ATOM 2399 N N . THR A 1 315 ? -21.133 -17.561 -3.932 1.00 49.38 315 THR A N 1
ATOM 2400 C CA . THR A 1 315 ? -22.133 -18.621 -3.984 1.00 49.38 315 THR A CA 1
ATOM 2401 C C . THR A 1 315 ? -21.999 -19.226 -5.373 1.00 49.38 315 THR A C 1
ATOM 2403 O O . THR A 1 315 ? -22.387 -18.598 -6.353 1.00 49.38 315 THR A O 1
ATOM 2406 N N . GLU A 1 316 ? -21.325 -20.370 -5.468 1.00 39.31 316 GLU A N 1
ATOM 2407 C CA . GLU A 1 316 ? -21.370 -21.205 -6.661 1.00 39.31 316 GLU A CA 1
ATOM 2408 C C . GLU A 1 316 ? -22.850 -21.545 -6.867 1.00 39.31 316 GLU A C 1
ATOM 2410 O O . GLU A 1 316 ? -23.456 -22.227 -6.039 1.00 39.31 316 GLU A O 1
ATOM 2415 N N . ALA A 1 317 ? -23.438 -20.930 -7.889 1.00 37.41 317 ALA A N 1
ATOM 2416 C CA . ALA A 1 317 ? -24.777 -21.187 -8.393 1.00 37.41 317 ALA A CA 1
ATOM 2417 C C . ALA A 1 317 ? -24.634 -21.843 -9.764 1.00 37.41 317 ALA A C 1
ATOM 2419 O O . ALA A 1 317 ? -23.716 -21.418 -10.508 1.00 37.41 317 ALA A O 1
#